Protein AF-A0A1G7NKC6-F1 (afdb_monomer_lite)

pLDDT: mean 86.49, std 14.42, range [39.19, 97.56]

Structure (mmCIF, N/CA/C/O backbone):
data_AF-A0A1G7NKC6-F1
#
_entry.id   AF-A0A1G7NKC6-F1
#
loop_
_atom_site.group_PDB
_atom_site.id
_atom_site.type_symbol
_atom_site.label_atom_id
_atom_site.label_alt_id
_atom_site.label_comp_id
_atom_site.label_asym_id
_atom_site.label_entity_id
_atom_site.label_seq_id
_atom_site.pdbx_PDB_ins_code
_atom_site.Cartn_x
_atom_site.Cartn_y
_atom_site.Cartn_z
_atom_site.occupancy
_atom_site.B_iso_or_equiv
_atom_site.auth_seq_id
_atom_site.auth_comp_id
_atom_site.auth_asym_id
_atom_site.auth_atom_id
_atom_site.pdbx_PDB_model_num
ATOM 1 N N . MET A 1 1 ? 8.112 15.325 -66.850 1.00 43.25 1 MET A N 1
ATOM 2 C CA . MET A 1 1 ? 7.806 13.925 -66.494 1.00 43.25 1 MET A CA 1
ATOM 3 C C . MET A 1 1 ? 8.083 13.771 -65.011 1.00 43.25 1 MET A C 1
ATOM 5 O O . MET A 1 1 ? 9.242 13.794 -64.625 1.00 43.25 1 MET A O 1
ATOM 9 N N . ALA A 1 2 ? 7.041 13.762 -64.179 1.00 40.28 2 ALA A N 1
ATOM 10 C CA . ALA A 1 2 ? 7.192 13.485 -62.754 1.00 40.28 2 ALA A CA 1
ATOM 11 C C . ALA A 1 2 ? 7.518 11.997 -62.601 1.00 40.28 2 ALA A C 1
ATOM 13 O O . ALA A 1 2 ? 6.819 11.160 -63.174 1.00 40.28 2 ALA A O 1
ATOM 14 N N . THR A 1 3 ? 8.596 11.671 -61.895 1.00 46.50 3 THR A N 1
ATOM 15 C CA . THR A 1 3 ? 8.885 10.290 -61.517 1.00 46.50 3 THR A CA 1
ATOM 16 C C . THR A 1 3 ? 7.699 9.765 -60.701 1.00 46.50 3 THR A C 1
ATOM 18 O O . THR A 1 3 ? 7.204 10.487 -59.830 1.00 46.50 3 THR A O 1
ATOM 21 N N . PRO A 1 4 ? 7.173 8.563 -60.996 1.00 53.50 4 PRO A N 1
ATOM 22 C CA . PRO A 1 4 ? 6.096 7.989 -60.206 1.00 53.50 4 PRO A CA 1
ATOM 23 C C . PRO A 1 4 ? 6.583 7.912 -58.761 1.00 53.50 4 PRO A C 1
ATOM 25 O O . PRO A 1 4 ? 7.623 7.317 -58.484 1.00 53.50 4 PRO A O 1
ATOM 28 N N . ASN A 1 5 ? 5.875 8.603 -57.866 1.00 57.09 5 ASN A N 1
ATOM 29 C CA . ASN A 1 5 ? 6.162 8.622 -56.438 1.00 57.09 5 ASN A CA 1
ATOM 30 C C . ASN A 1 5 ? 6.400 7.182 -55.971 1.00 57.09 5 ASN A C 1
ATOM 32 O O . ASN A 1 5 ? 5.496 6.355 -56.083 1.00 57.09 5 ASN A O 1
ATOM 36 N N . SER A 1 6 ? 7.604 6.877 -55.487 1.00 69.44 6 SER A N 1
ATOM 37 C CA . SER A 1 6 ? 7.956 5.561 -54.961 1.00 69.44 6 SER A CA 1
ATOM 38 C C . SER A 1 6 ? 7.117 5.290 -53.713 1.00 69.44 6 SER A C 1
ATOM 40 O O . SER A 1 6 ? 7.420 5.732 -52.604 1.00 69.44 6 SER A O 1
ATOM 42 N N . VAL A 1 7 ? 5.985 4.617 -53.903 1.00 81.75 7 VAL A N 1
ATOM 43 C CA . VAL A 1 7 ? 5.094 4.234 -52.812 1.00 81.75 7 VAL A CA 1
ATOM 44 C C . VAL A 1 7 ? 5.761 3.097 -52.047 1.00 81.75 7 VAL A C 1
ATOM 46 O O . VAL A 1 7 ? 5.660 1.938 -52.429 1.00 81.75 7 VAL A O 1
ATOM 49 N N . GLY A 1 8 ? 6.465 3.445 -50.972 1.00 87.38 8 GLY A N 1
ATOM 50 C CA . GLY A 1 8 ? 7.062 2.472 -50.064 1.00 87.38 8 GLY A CA 1
ATOM 51 C C . GLY A 1 8 ? 6.042 1.808 -49.126 1.00 87.38 8 GLY A C 1
ATOM 52 O O . GLY A 1 8 ? 4.932 2.332 -48.928 1.00 87.38 8 GLY A O 1
ATOM 53 N N . PRO A 1 9 ? 6.422 0.675 -48.511 1.00 91.69 9 PRO A N 1
ATOM 54 C CA . PRO A 1 9 ? 5.622 0.007 -47.492 1.00 91.69 9 PRO A CA 1
ATOM 55 C C . PRO A 1 9 ? 5.482 0.876 -46.227 1.00 91.69 9 PRO A C 1
ATOM 57 O O . PRO A 1 9 ? 6.251 1.821 -46.011 1.00 91.69 9 PRO A O 1
ATOM 60 N N . PRO A 1 10 ? 4.523 0.562 -45.340 1.00 91.50 10 PRO A N 1
ATOM 61 C CA . PRO A 1 10 ? 4.390 1.223 -44.045 1.00 91.50 10 PRO A CA 1
ATOM 62 C C . PRO A 1 10 ? 5.634 0.999 -43.160 1.00 91.50 10 PRO A C 1
ATOM 64 O O . PRO A 1 10 ? 5.770 -0.030 -42.499 1.00 91.50 10 PRO A O 1
ATOM 67 N N . GLY A 1 11 ? 6.533 1.988 -43.098 1.00 93.56 11 GLY A N 1
ATOM 68 C CA . GLY A 1 11 ? 7.825 1.860 -42.403 1.00 93.56 11 GLY A CA 1
ATOM 69 C C . GLY A 1 11 ? 7.734 1.490 -40.915 1.00 93.56 11 GLY A C 1
ATOM 70 O O . GLY A 1 11 ? 8.630 0.835 -40.391 1.00 93.56 11 GLY A O 1
ATOM 71 N N . ILE A 1 12 ? 6.635 1.841 -40.238 1.00 93.25 12 ILE A N 1
ATOM 72 C CA . ILE A 1 12 ? 6.399 1.482 -38.828 1.00 93.25 12 ILE A CA 1
ATOM 73 C C . ILE A 1 12 ? 6.249 -0.036 -38.657 1.00 93.25 12 ILE A C 1
ATOM 75 O O . ILE A 1 12 ? 6.822 -0.605 -37.732 1.00 93.25 12 ILE A O 1
ATOM 79 N N . PHE A 1 13 ? 5.513 -0.701 -39.549 1.00 93.75 13 PHE A N 1
ATOM 80 C CA . PHE A 1 13 ? 5.281 -2.146 -39.461 1.00 93.75 13 PHE A CA 1
ATOM 81 C C . PHE A 1 13 ? 6.517 -2.942 -39.867 1.00 93.75 13 PHE A C 1
ATOM 83 O O . PHE A 1 13 ? 6.808 -3.963 -39.255 1.00 93.75 13 PHE A O 1
ATOM 90 N N . LEU A 1 14 ? 7.304 -2.420 -40.809 1.00 94.69 14 LEU A N 1
ATOM 91 C CA . LEU A 1 14 ? 8.608 -2.986 -41.143 1.00 94.69 14 LEU A CA 1
ATOM 92 C C . LEU A 1 14 ? 9.593 -2.876 -39.963 1.00 94.69 14 LEU A C 1
ATOM 94 O O . LEU A 1 14 ? 10.302 -3.828 -39.641 1.00 94.69 14 LEU A O 1
ATOM 98 N N . ALA A 1 15 ? 9.603 -1.737 -39.261 1.00 92.25 15 ALA A N 1
ATOM 99 C CA . ALA A 1 15 ? 10.403 -1.562 -38.049 1.00 92.25 15 ALA A CA 1
ATOM 100 C C . ALA A 1 15 ? 9.940 -2.482 -36.905 1.00 92.25 15 ALA A C 1
ATOM 102 O O . ALA A 1 15 ? 10.778 -3.022 -36.183 1.00 92.25 15 ALA A O 1
ATOM 103 N N . LEU A 1 16 ? 8.626 -2.688 -36.757 1.00 91.75 16 LEU A N 1
ATOM 104 C CA . LEU A 1 16 ? 8.054 -3.631 -35.794 1.00 91.75 16 LEU A CA 1
ATOM 105 C C . LEU A 1 16 ? 8.454 -5.076 -36.121 1.00 91.75 16 LEU A C 1
ATOM 107 O O . LEU A 1 16 ? 8.907 -5.789 -35.229 1.00 91.75 16 LEU A O 1
ATOM 111 N N . PHE A 1 17 ? 8.352 -5.479 -37.390 1.00 94.69 17 PHE A N 1
ATOM 112 C CA . PHE A 1 17 ? 8.773 -6.792 -37.878 1.00 94.69 17 PHE A CA 1
ATOM 113 C C . PHE A 1 17 ? 10.245 -7.074 -37.554 1.00 94.69 17 PHE A C 1
ATOM 115 O O . PHE A 1 17 ? 10.557 -8.041 -36.859 1.00 94.69 17 PHE A O 1
ATOM 122 N N . ARG A 1 18 ? 11.144 -6.161 -37.942 1.00 93.00 18 ARG A N 1
ATOM 123 C CA . ARG A 1 18 ? 12.583 -6.249 -37.635 1.00 93.00 18 ARG A CA 1
ATOM 124 C C . ARG A 1 18 ? 12.887 -6.276 -36.139 1.00 93.00 18 ARG A C 1
ATOM 126 O O . ARG A 1 18 ? 13.935 -6.768 -35.732 1.00 93.00 18 ARG A O 1
ATOM 133 N N . TRP A 1 19 ? 12.009 -5.707 -35.315 1.00 87.62 19 TRP A N 1
ATOM 134 C CA . TRP A 1 19 ? 12.181 -5.704 -33.868 1.00 87.62 19 TRP A CA 1
ATOM 135 C C . TRP A 1 19 ? 11.880 -7.070 -33.238 1.00 87.62 19 TRP A C 1
ATOM 137 O O . TRP A 1 19 ? 12.627 -7.481 -32.347 1.00 87.62 19 TRP A O 1
ATOM 147 N N . PHE A 1 20 ? 10.829 -7.774 -33.681 1.00 89.62 20 PHE A N 1
ATOM 148 C CA . PHE A 1 20 ? 10.463 -9.074 -33.101 1.00 89.62 20 PHE A CA 1
ATOM 149 C C . PHE A 1 20 ? 11.069 -10.282 -33.825 1.00 89.62 20 PHE A C 1
ATOM 151 O O . PHE A 1 20 ? 11.191 -11.333 -33.199 1.00 89.62 20 PHE A O 1
ATOM 158 N N . CYS A 1 21 ? 11.436 -10.175 -35.103 1.00 91.69 21 CYS A N 1
ATOM 159 C CA . CYS A 1 21 ? 11.980 -11.292 -35.877 1.00 91.69 21 CYS A CA 1
ATOM 160 C C . CYS A 1 21 ? 13.437 -11.605 -35.485 1.00 91.69 21 CYS A C 1
ATOM 162 O O . CYS A 1 21 ? 14.211 -10.714 -35.121 1.00 91.69 21 CYS A O 1
ATOM 164 N N . ASP A 1 22 ? 13.825 -12.881 -35.539 1.00 86.94 22 ASP A N 1
ATOM 165 C CA . ASP A 1 22 ? 15.218 -13.287 -35.330 1.00 86.94 22 ASP A CA 1
ATOM 166 C C . ASP A 1 22 ? 16.106 -12.730 -36.467 1.00 86.94 22 ASP A C 1
ATOM 168 O O . ASP A 1 22 ? 15.768 -12.911 -37.640 1.00 86.94 22 ASP A O 1
ATOM 172 N N . PRO A 1 23 ? 17.230 -12.044 -36.159 1.00 87.06 23 PRO A N 1
ATOM 173 C CA . PRO A 1 23 ? 18.117 -11.481 -37.176 1.00 87.06 23 PRO A CA 1
ATOM 174 C C . PRO A 1 23 ? 18.699 -12.516 -38.146 1.00 87.06 23 PRO A C 1
ATOM 176 O O . PRO A 1 23 ? 19.134 -12.123 -39.221 1.00 87.06 23 PRO A O 1
ATOM 179 N N . ALA A 1 24 ? 18.716 -13.808 -37.801 1.00 90.19 24 ALA A N 1
ATOM 180 C CA . ALA A 1 24 ? 19.202 -14.858 -38.695 1.00 90.19 24 ALA A CA 1
ATOM 181 C C . ALA A 1 24 ? 18.255 -15.167 -39.871 1.00 90.19 24 ALA A C 1
ATOM 183 O O . ALA A 1 24 ? 18.702 -15.752 -40.847 1.00 90.19 24 ALA A O 1
ATOM 184 N N . ILE A 1 25 ? 16.972 -14.802 -39.768 1.00 93.75 25 ILE A N 1
ATOM 185 C CA . ILE A 1 25 ? 15.928 -15.083 -40.780 1.00 93.75 25 ILE A CA 1
ATOM 186 C C . ILE A 1 25 ? 15.185 -13.817 -41.231 1.00 93.75 25 ILE A C 1
ATOM 188 O O . ILE A 1 25 ? 14.270 -13.884 -42.047 1.00 93.75 25 ILE A O 1
ATOM 192 N N . VAL A 1 26 ? 15.533 -12.657 -40.659 1.00 95.38 26 VAL A N 1
ATOM 193 C CA . VAL A 1 26 ? 14.845 -11.390 -40.936 1.00 95.38 26 VAL A CA 1
ATOM 194 C C . VAL A 1 26 ? 15.017 -10.960 -42.388 1.00 95.38 26 VAL A C 1
ATOM 196 O O . VAL A 1 26 ? 14.079 -10.413 -42.949 1.00 95.38 26 VAL A O 1
ATOM 199 N N . GLU A 1 27 ? 16.187 -11.212 -42.981 1.00 96.44 27 GLU A N 1
ATOM 200 C CA . GLU A 1 27 ? 16.506 -10.816 -44.355 1.00 96.44 27 GLU A CA 1
ATOM 201 C C . GLU A 1 27 ? 15.636 -11.573 -45.363 1.00 96.44 27 GLU A C 1
ATOM 203 O O . GLU A 1 27 ? 15.006 -10.939 -46.206 1.00 96.44 27 GLU A O 1
ATOM 208 N N . ASP A 1 28 ? 15.512 -12.893 -45.197 1.00 96.75 28 ASP A N 1
ATOM 209 C CA . ASP A 1 28 ? 14.711 -13.747 -46.078 1.00 96.75 28 ASP A CA 1
ATOM 210 C C . ASP A 1 28 ? 13.221 -13.367 -46.024 1.00 96.75 28 ASP A C 1
ATOM 212 O O . ASP A 1 28 ? 12.595 -13.096 -47.045 1.00 96.75 28 ASP A O 1
ATOM 216 N N . ILE A 1 29 ? 12.657 -13.259 -44.815 1.00 96.44 29 ILE A N 1
ATOM 217 C CA . ILE A 1 29 ? 11.227 -12.957 -44.633 1.00 96.44 29 ILE A CA 1
ATOM 218 C C . ILE A 1 29 ? 10.908 -11.506 -45.019 1.00 96.44 29 ILE A C 1
ATOM 220 O O . ILE A 1 29 ? 9.822 -11.218 -45.524 1.00 96.44 29 ILE A O 1
ATOM 224 N N . GLU A 1 30 ? 11.825 -10.566 -44.769 1.00 96.94 30 GLU A N 1
ATOM 225 C CA . GLU A 1 30 ? 11.661 -9.189 -45.234 1.00 96.94 30 GLU A CA 1
ATOM 226 C C . GLU A 1 30 ? 11.656 -9.121 -46.764 1.00 96.94 30 GLU A C 1
ATOM 228 O O . GLU A 1 30 ? 10.840 -8.386 -47.320 1.00 96.94 30 GLU A O 1
ATOM 233 N N . GLY A 1 31 ? 12.515 -9.895 -47.435 1.00 97.19 31 GLY A N 1
ATOM 234 C CA . GLY A 1 31 ? 12.509 -10.040 -48.890 1.00 97.19 31 GLY A CA 1
ATOM 235 C C . GLY A 1 31 ? 11.137 -10.467 -49.409 1.00 97.19 31 GLY A C 1
ATOM 236 O O . GLY A 1 31 ? 10.533 -9.739 -50.201 1.00 97.19 31 GLY A O 1
ATOM 237 N N . ASP A 1 32 ? 10.600 -11.565 -48.873 1.00 97.50 32 ASP A N 1
ATOM 238 C CA . ASP A 1 32 ? 9.286 -12.100 -49.255 1.00 97.50 32 ASP A CA 1
ATOM 239 C C . ASP A 1 32 ? 8.158 -11.072 -49.045 1.00 97.50 32 ASP A C 1
ATOM 241 O O . ASP A 1 32 ? 7.346 -10.822 -49.939 1.00 97.50 32 ASP A O 1
ATOM 245 N N . LEU A 1 33 ? 8.137 -10.399 -47.888 1.00 97.00 33 LEU A N 1
ATOM 246 C CA . LEU A 1 33 ? 7.155 -9.351 -47.582 1.00 97.00 33 LEU A CA 1
ATOM 247 C C . LEU A 1 33 ? 7.218 -8.176 -48.573 1.00 97.00 33 LEU A C 1
ATOM 249 O O . LEU A 1 33 ? 6.193 -7.569 -48.899 1.00 97.00 33 LEU A O 1
ATOM 253 N N . MET A 1 34 ? 8.417 -7.821 -49.039 1.00 97.06 34 MET A N 1
ATOM 254 C CA . MET A 1 34 ? 8.617 -6.728 -49.991 1.00 97.06 34 MET A CA 1
ATOM 255 C C . MET A 1 34 ? 8.203 -7.116 -51.410 1.00 97.06 34 MET A C 1
ATOM 257 O O . MET A 1 34 ? 7.624 -6.288 -52.121 1.00 97.06 34 MET A O 1
ATOM 261 N N . GLU A 1 35 ? 8.469 -8.349 -51.833 1.00 97.12 35 GLU A N 1
ATOM 262 C CA . GLU A 1 35 ? 8.003 -8.873 -53.122 1.00 97.12 35 GLU A CA 1
ATOM 263 C C . GLU A 1 35 ? 6.473 -8.949 -53.169 1.00 97.12 35 GLU A C 1
ATOM 265 O O . GLU A 1 35 ? 5.844 -8.470 -54.123 1.00 97.12 35 GLU A O 1
ATOM 270 N N . ASP A 1 36 ? 5.860 -9.460 -52.103 1.00 97.19 36 ASP A N 1
ATOM 271 C CA . ASP A 1 36 ? 4.409 -9.574 -51.968 1.00 97.19 36 ASP A CA 1
ATOM 272 C C . ASP A 1 36 ? 3.734 -8.199 -51.948 1.00 97.19 36 ASP A C 1
ATOM 274 O O . ASP A 1 36 ? 2.725 -7.985 -52.631 1.00 97.19 36 ASP A O 1
ATOM 278 N N . PHE A 1 37 ? 4.331 -7.225 -51.256 1.00 96.94 37 PHE A N 1
ATOM 279 C CA . PHE A 1 37 ? 3.853 -5.846 -51.260 1.00 96.94 37 PHE A CA 1
ATOM 280 C C . PHE A 1 37 ? 3.853 -5.229 -52.663 1.00 96.94 37 PHE A C 1
ATOM 282 O O . PHE A 1 37 ? 2.832 -4.668 -53.068 1.00 96.94 37 PHE A O 1
ATOM 289 N N . HIS A 1 38 ? 4.953 -5.331 -53.419 1.00 96.31 38 HIS A N 1
ATOM 290 C CA . HIS A 1 38 ? 5.023 -4.773 -54.776 1.00 96.31 38 HIS A CA 1
ATOM 291 C C . HIS A 1 38 ? 4.034 -5.458 -55.721 1.00 96.31 38 HIS A C 1
ATOM 293 O O . HIS A 1 38 ? 3.333 -4.787 -56.479 1.00 96.31 38 HIS A O 1
ATOM 299 N N . ARG A 1 39 ? 3.888 -6.781 -55.613 1.00 96.81 39 ARG A N 1
ATOM 300 C CA . ARG A 1 39 ? 2.902 -7.536 -56.391 1.00 96.81 39 ARG A CA 1
ATOM 301 C C . ARG A 1 39 ? 1.470 -7.097 -56.080 1.00 96.81 39 ARG A C 1
ATOM 303 O O . ARG A 1 39 ? 0.653 -6.956 -56.990 1.00 96.81 39 ARG A O 1
ATOM 310 N N . ASN A 1 40 ? 1.152 -6.867 -54.809 1.00 96.62 40 ASN A N 1
ATOM 311 C CA . ASN A 1 40 ? -0.161 -6.371 -54.391 1.00 96.62 40 ASN A CA 1
ATOM 312 C C . ASN A 1 40 ? -0.373 -4.905 -54.799 1.00 96.62 40 ASN A C 1
ATOM 314 O O . ASN A 1 40 ? -1.497 -4.511 -55.113 1.00 96.62 40 ASN A O 1
ATOM 318 N N . LEU A 1 41 ? 0.696 -4.107 -54.847 1.00 96.12 41 LEU A N 1
ATOM 319 C CA . LEU A 1 41 ? 0.663 -2.720 -55.305 1.00 96.12 41 LEU A CA 1
ATOM 320 C C . LEU A 1 41 ? 0.296 -2.628 -56.790 1.00 96.12 41 LEU A C 1
ATOM 322 O O . LEU A 1 41 ? -0.537 -1.797 -57.151 1.00 96.12 41 LEU A O 1
ATOM 326 N N . GLU A 1 42 ? 0.870 -3.496 -57.625 1.00 95.56 42 GLU A N 1
ATOM 327 C CA . GLU A 1 42 ? 0.555 -3.582 -59.057 1.00 95.56 42 GLU A CA 1
ATOM 328 C C . GLU A 1 42 ? -0.874 -4.074 -59.315 1.00 95.56 42 GLU A C 1
ATOM 330 O O . GLU A 1 42 ? -1.545 -3.576 -60.217 1.00 95.56 42 GLU A O 1
ATOM 335 N N . LYS A 1 43 ? -1.356 -5.036 -58.517 1.00 97.25 43 LYS A N 1
ATOM 336 C CA . LYS A 1 43 ? -2.669 -5.670 -58.718 1.00 97.25 43 LYS A CA 1
ATOM 337 C C . LYS A 1 43 ? -3.840 -4.855 -58.180 1.00 97.25 43 LYS A C 1
ATOM 339 O O . LYS A 1 43 ? -4.834 -4.679 -58.878 1.00 97.25 43 LYS A O 1
ATOM 344 N N . SER A 1 44 ? -3.736 -4.401 -56.935 1.00 94.56 44 SER A N 1
ATOM 345 C CA . SER A 1 44 ? -4.867 -3.876 -56.157 1.00 94.56 44 SER A CA 1
ATOM 346 C C . SER A 1 44 ? -4.706 -2.400 -55.778 1.00 94.56 44 SER A C 1
ATOM 348 O O . SER A 1 44 ? -5.589 -1.787 -55.176 1.00 94.56 44 SER A O 1
ATOM 350 N N . GLY A 1 45 ? -3.573 -1.795 -56.134 1.00 94.62 45 GLY A N 1
ATOM 351 C CA . GLY A 1 45 ? -3.262 -0.414 -55.805 1.00 94.62 45 GLY A CA 1
ATOM 352 C C . GLY A 1 45 ? -2.811 -0.211 -54.356 1.00 94.62 45 GLY A C 1
ATOM 353 O O . GLY A 1 45 ? -2.765 -1.112 -53.518 1.00 94.62 45 GLY A O 1
ATOM 354 N N . ARG A 1 46 ? -2.442 1.038 -54.055 1.00 94.50 46 ARG A N 1
ATOM 355 C CA . ARG A 1 46 ? -1.710 1.415 -52.834 1.00 94.50 46 ARG A CA 1
ATOM 356 C C . ARG A 1 46 ? -2.400 1.022 -51.534 1.00 94.50 46 ARG A C 1
ATOM 358 O O . ARG A 1 46 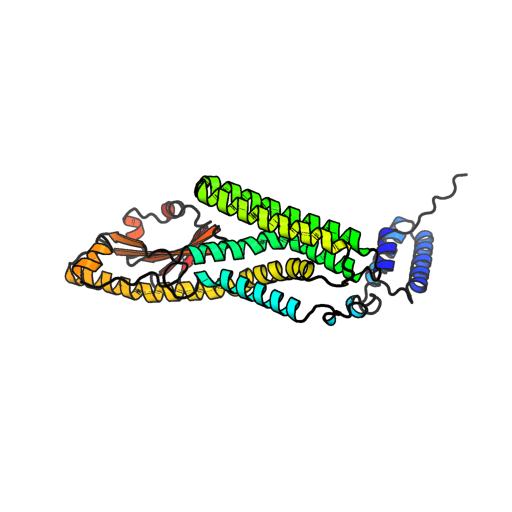? -1.743 0.539 -50.617 1.00 94.50 46 ARG A O 1
ATOM 365 N N . TRP A 1 47 ? -3.688 1.318 -51.414 1.00 95.50 47 TRP A N 1
ATOM 366 C CA . TRP A 1 47 ? -4.375 1.191 -50.131 1.00 95.50 47 TRP A CA 1
ATOM 367 C C . TRP A 1 47 ? -4.563 -0.273 -49.728 1.00 95.50 47 TRP A C 1
ATOM 369 O O . TRP A 1 47 ? -4.349 -0.633 -48.571 1.00 95.50 47 TRP A O 1
ATOM 379 N N . GLU A 1 48 ? -4.899 -1.124 -50.694 1.00 96.56 48 GLU A N 1
ATOM 380 C CA . GLU A 1 48 ? -5.080 -2.552 -50.461 1.00 96.56 48 GLU A CA 1
ATOM 381 C C . GLU A 1 48 ? -3.742 -3.242 -50.176 1.00 96.56 48 GLU A C 1
ATOM 383 O O . GLU A 1 48 ? -3.634 -3.967 -49.188 1.00 96.56 48 GLU A O 1
ATOM 388 N N . ALA A 1 49 ? -2.689 -2.901 -50.928 1.00 96.56 49 ALA A N 1
ATOM 389 C CA . ALA A 1 49 ? -1.337 -3.401 -50.677 1.00 96.56 49 ALA A CA 1
ATOM 390 C C . ALA A 1 49 ? -0.831 -3.058 -49.264 1.00 96.56 49 ALA A C 1
ATOM 392 O O . ALA A 1 49 ? -0.264 -3.908 -48.580 1.00 96.56 49 ALA A O 1
ATOM 393 N N . GLN A 1 50 ? -1.082 -1.835 -48.778 1.00 96.81 50 GLN A N 1
ATOM 394 C CA . GLN A 1 50 ? -0.693 -1.434 -47.421 1.00 96.81 50 GLN A CA 1
ATOM 395 C C . GLN A 1 50 ? -1.443 -2.214 -46.336 1.00 96.81 50 GLN A C 1
ATOM 397 O O . GLN A 1 50 ? -0.841 -2.583 -45.329 1.00 96.81 50 GLN A O 1
ATOM 402 N N . ARG A 1 51 ? -2.742 -2.478 -46.521 1.00 97.50 51 ARG A N 1
ATOM 403 C CA . ARG A 1 51 ? -3.530 -3.261 -45.557 1.00 97.50 51 ARG A CA 1
ATOM 404 C C . ARG A 1 51 ? -3.102 -4.724 -45.520 1.00 97.50 51 ARG A C 1
ATOM 406 O O . ARG A 1 51 ? -2.995 -5.274 -44.426 1.00 97.50 51 ARG A O 1
ATOM 413 N N . LEU A 1 52 ? -2.853 -5.325 -46.682 1.00 97.50 52 LEU A N 1
ATOM 414 C CA . LEU A 1 52 ? -2.383 -6.707 -46.787 1.00 97.50 52 LEU A CA 1
ATOM 415 C C . LEU A 1 52 ? -1.014 -6.876 -46.127 1.00 97.50 52 LEU A C 1
ATOM 417 O O . LEU A 1 52 ? -0.862 -7.749 -45.281 1.00 97.50 52 LEU A O 1
ATOM 421 N N . PHE A 1 53 ? -0.080 -5.960 -46.383 1.00 97.38 53 PHE A N 1
ATOM 422 C CA . PHE A 1 53 ? 1.233 -5.974 -45.738 1.00 97.38 53 PHE A CA 1
ATOM 423 C C . PHE A 1 53 ? 1.146 -5.895 -44.207 1.00 97.38 53 PHE A C 1
ATOM 425 O O . PHE A 1 53 ? 1.802 -6.651 -43.495 1.00 97.38 53 PHE A O 1
ATOM 432 N N . ILE A 1 54 ? 0.304 -5.000 -43.672 1.00 97.12 54 ILE A N 1
ATOM 433 C CA . ILE A 1 54 ? 0.075 -4.902 -42.220 1.00 97.12 54 ILE A CA 1
ATOM 434 C C . ILE A 1 54 ? -0.458 -6.229 -41.671 1.00 97.12 54 ILE A C 1
ATOM 436 O O . ILE A 1 54 ? -0.028 -6.680 -40.611 1.00 97.12 54 ILE A O 1
ATOM 440 N N . TRP A 1 55 ? -1.389 -6.853 -42.388 1.00 97.31 55 TRP A N 1
ATOM 441 C CA . TRP A 1 55 ? -1.984 -8.121 -41.991 1.00 97.31 55 TRP A CA 1
ATOM 442 C C . TRP A 1 55 ? -0.967 -9.270 -41.996 1.00 97.31 55 TRP A C 1
ATOM 444 O O . TRP A 1 55 ? -0.905 -10.023 -41.025 1.00 97.31 55 TRP A O 1
ATOM 454 N N . GLU A 1 56 ? -0.125 -9.362 -43.023 1.00 96.94 56 GLU A N 1
ATOM 455 C CA . GLU A 1 56 ? 0.947 -10.360 -43.129 1.00 96.94 56 GLU A CA 1
ATOM 456 C C . GLU A 1 56 ? 1.977 -10.205 -42.003 1.00 96.94 56 GLU A C 1
ATOM 458 O O . GLU A 1 56 ? 2.277 -11.176 -41.306 1.00 96.94 56 GLU A O 1
ATOM 463 N N . VAL A 1 57 ? 2.427 -8.977 -41.720 1.00 96.25 57 VAL A N 1
ATOM 464 C CA . VAL A 1 57 ? 3.327 -8.691 -40.586 1.00 96.25 57 VAL A CA 1
ATOM 465 C C . VAL A 1 57 ? 2.709 -9.127 -39.253 1.00 96.25 57 VAL A C 1
ATOM 467 O O . VAL A 1 57 ? 3.394 -9.718 -38.416 1.00 96.25 57 VAL A O 1
ATOM 470 N N . MET A 1 58 ? 1.412 -8.885 -39.045 1.00 95.00 58 MET A N 1
ATOM 471 C CA . MET A 1 58 ? 0.717 -9.308 -37.823 1.00 95.00 58 MET A CA 1
ATOM 472 C C . MET A 1 58 ? 0.562 -10.834 -37.736 1.00 95.00 58 MET A C 1
ATOM 474 O O . MET A 1 58 ? 0.666 -11.394 -36.645 1.00 95.00 58 MET A O 1
ATOM 478 N N . GLN A 1 59 ? 0.363 -11.531 -38.859 1.00 94.69 59 GLN A N 1
ATOM 479 C CA . GLN A 1 59 ? 0.308 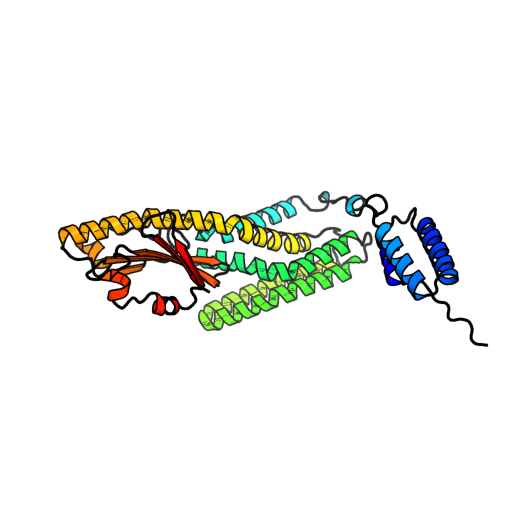-12.999 -38.897 1.00 94.69 59 GLN A CA 1
ATOM 480 C C . GLN A 1 59 ? 1.671 -13.672 -38.693 1.00 94.69 59 GLN A C 1
ATOM 482 O O . GLN A 1 59 ? 1.712 -14.834 -38.271 1.00 94.69 59 GLN A O 1
ATOM 487 N N . LEU A 1 60 ? 2.766 -12.964 -38.983 1.00 94.31 60 LEU A N 1
ATOM 488 C CA . LEU A 1 60 ? 4.140 -13.414 -38.750 1.00 94.31 60 LEU A CA 1
ATOM 489 C C . LEU A 1 60 ? 4.566 -13.319 -37.279 1.00 94.31 60 LEU A C 1
ATOM 491 O O . LEU A 1 60 ? 5.565 -13.932 -36.902 1.00 94.31 60 LEU A O 1
ATOM 495 N N . ALA A 1 61 ? 3.789 -12.652 -36.419 1.00 87.44 61 ALA A N 1
ATOM 496 C CA . ALA A 1 61 ? 3.998 -12.610 -34.969 1.00 87.44 61 ALA A CA 1
ATOM 497 C C . ALA A 1 61 ? 3.646 -13.951 -34.276 1.00 87.44 61 ALA A C 1
ATOM 499 O O . ALA A 1 61 ? 2.937 -13.995 -33.269 1.00 87.44 61 ALA A O 1
ATOM 500 N N . ARG A 1 62 ? 4.127 -15.077 -34.820 1.00 88.12 62 ARG A N 1
ATOM 501 C CA . ARG A 1 62 ? 3.969 -16.424 -34.251 1.00 88.12 62 ARG A CA 1
ATOM 502 C C . ARG A 1 62 ? 5.091 -16.692 -33.244 1.00 88.12 62 ARG A C 1
ATOM 504 O O . ARG A 1 62 ? 6.237 -16.346 -33.533 1.00 88.12 62 ARG A O 1
ATOM 511 N N . PRO A 1 63 ? 4.830 -17.383 -32.117 1.00 79.94 63 PRO A N 1
ATOM 512 C CA . PRO A 1 63 ? 5.840 -17.650 -31.085 1.00 79.94 63 PRO A CA 1
ATOM 513 C C . PRO A 1 63 ? 7.133 -18.322 -31.578 1.00 79.94 63 PRO A C 1
ATOM 515 O O . PRO A 1 63 ? 8.160 -18.202 -30.922 1.00 79.94 63 PRO A O 1
ATOM 518 N N . SER A 1 64 ? 7.094 -19.024 -32.716 1.00 80.25 64 SER A N 1
ATOM 519 C CA . SER A 1 64 ? 8.259 -19.671 -33.332 1.00 80.25 64 SER A CA 1
ATOM 520 C C . SER A 1 64 ? 9.195 -18.712 -34.077 1.00 80.25 64 SER A C 1
ATOM 522 O O . SER A 1 64 ? 10.372 -19.019 -34.222 1.00 80.25 64 SER A O 1
ATOM 524 N N . LEU A 1 65 ? 8.667 -17.589 -34.576 1.00 83.75 65 LEU A N 1
ATOM 525 C CA . LEU A 1 65 ? 9.388 -16.570 -35.354 1.00 83.75 65 LEU A CA 1
ATOM 526 C C . LEU A 1 65 ? 9.784 -15.371 -34.494 1.00 83.75 65 LEU A C 1
ATOM 528 O O . LEU A 1 65 ? 10.769 -14.691 -34.777 1.00 83.75 65 LEU A O 1
ATOM 532 N N . VAL A 1 66 ? 9.014 -15.125 -33.431 1.00 80.12 66 VAL A N 1
ATOM 533 C CA . VAL A 1 66 ? 9.365 -14.144 -32.413 1.00 80.12 66 VAL A CA 1
ATOM 534 C C . VAL A 1 66 ? 10.673 -14.599 -31.784 1.00 80.12 66 VAL A C 1
ATOM 536 O O . VAL A 1 66 ? 10.720 -15.619 -31.092 1.00 80.12 66 VAL A O 1
ATOM 539 N N . ARG A 1 67 ? 11.736 -13.823 -32.024 1.00 74.31 67 ARG A N 1
ATOM 540 C CA . ARG A 1 67 ? 13.013 -13.907 -31.321 1.00 74.31 67 ARG A CA 1
ATOM 541 C C . ARG A 1 67 ? 12.681 -14.099 -29.859 1.00 74.31 67 ARG A C 1
ATOM 543 O O . ARG A 1 67 ? 12.166 -13.165 -29.256 1.00 74.31 67 ARG A O 1
ATOM 550 N N . ASN A 1 68 ? 12.923 -15.294 -29.317 1.00 66.88 68 ASN A N 1
ATOM 551 C CA . ASN A 1 68 ? 12.513 -15.607 -27.956 1.00 66.88 68 ASN A CA 1
ATOM 552 C C . ASN A 1 68 ? 13.150 -14.551 -27.041 1.00 66.88 68 ASN A C 1
ATOM 554 O O . ASN A 1 68 ? 14.370 -14.602 -26.831 1.00 66.88 68 ASN A O 1
ATOM 558 N N . PRO A 1 69 ? 12.373 -13.570 -26.534 1.00 59.53 69 PRO A N 1
ATOM 559 C CA . PRO A 1 69 ? 12.958 -12.456 -25.809 1.00 59.53 69 PRO A CA 1
ATOM 560 C C . PRO A 1 69 ? 13.634 -13.001 -24.552 1.00 59.53 69 PRO A C 1
ATOM 562 O O . PRO A 1 69 ? 14.650 -12.474 -24.119 1.00 59.53 69 PRO A O 1
ATOM 565 N N . PHE A 1 70 ? 13.164 -14.148 -24.056 1.00 56.59 70 PHE A N 1
ATOM 566 C CA . PHE A 1 70 ? 13.700 -14.853 -22.906 1.00 56.59 70 PHE A CA 1
ATOM 567 C C . PHE A 1 70 ? 14.953 -15.690 -23.187 1.00 56.59 70 PHE A C 1
ATOM 569 O O . PHE A 1 70 ? 15.644 -16.048 -22.241 1.00 56.59 70 PHE A O 1
ATOM 576 N N . ARG A 1 71 ? 15.321 -15.963 -24.450 1.00 59.97 71 ARG A N 1
ATOM 577 C CA . ARG A 1 71 ? 16.552 -16.718 -24.769 1.00 59.97 71 ARG A CA 1
ATOM 578 C C . ARG A 1 71 ? 17.818 -15.883 -24.563 1.00 59.97 71 ARG A C 1
ATOM 580 O O . ARG A 1 71 ? 18.848 -16.442 -24.205 1.00 59.97 71 ARG A O 1
ATOM 587 N N . SER A 1 72 ? 17.748 -14.556 -24.740 1.00 53.94 72 SER A N 1
ATOM 588 C CA . SER A 1 72 ? 18.824 -13.643 -24.315 1.00 53.94 72 SER A CA 1
ATOM 589 C C . SER A 1 72 ? 18.625 -13.094 -22.905 1.00 53.94 72 SER A C 1
ATOM 591 O O . SER A 1 72 ? 19.582 -12.599 -22.315 1.00 53.94 72 SER A O 1
ATOM 593 N N . ILE A 1 73 ? 17.421 -13.212 -22.332 1.00 53.25 73 ILE A N 1
ATOM 594 C CA . ILE A 1 73 ? 17.215 -13.055 -20.889 1.00 53.25 73 ILE A CA 1
ATOM 595 C C . ILE A 1 73 ? 17.624 -14.371 -20.217 1.00 53.25 73 ILE A C 1
ATOM 597 O O . ILE A 1 73 ? 16.847 -15.023 -19.522 1.00 53.25 73 ILE A O 1
ATOM 601 N N . HIS A 1 74 ? 18.899 -14.746 -20.349 1.00 54.34 74 HIS A N 1
ATOM 602 C CA . HIS A 1 74 ? 19.518 -15.369 -19.193 1.00 54.34 74 HIS A CA 1
ATOM 603 C C . HIS A 1 74 ? 19.429 -14.300 -18.113 1.00 54.34 74 HIS A C 1
ATOM 605 O O . HIS A 1 74 ? 20.219 -13.353 -18.116 1.00 54.34 74 HIS A O 1
ATOM 611 N N . PHE A 1 75 ? 18.411 -14.399 -17.248 1.00 57.81 75 PHE A N 1
ATOM 612 C CA . PHE A 1 75 ? 18.385 -13.690 -15.982 1.00 57.81 75 PHE A CA 1
ATOM 613 C C . PHE A 1 75 ? 19.681 -14.080 -15.315 1.00 57.81 75 PHE A C 1
ATOM 615 O O . PHE A 1 75 ? 19.796 -15.124 -14.673 1.00 57.81 75 PHE A O 1
ATOM 622 N N . ASN A 1 76 ? 20.698 -13.257 -15.506 1.00 56.28 76 ASN A N 1
ATOM 623 C CA . ASN A 1 76 ? 21.967 -13.444 -14.862 1.00 56.28 76 ASN A CA 1
ATOM 624 C C . ASN A 1 76 ? 21.787 -12.851 -13.460 1.00 56.28 76 ASN A C 1
ATOM 626 O O . ASN A 1 76 ? 22.426 -11.891 -13.042 1.00 56.28 76 ASN A O 1
ATOM 630 N N . MET A 1 77 ? 20.805 -13.432 -12.760 1.00 60.00 77 MET A N 1
ATOM 631 C CA . MET A 1 77 ? 20.408 -13.212 -11.379 1.00 60.00 77 MET A CA 1
ATOM 632 C C . MET A 1 77 ? 21.617 -13.441 -10.465 1.00 60.00 77 MET A C 1
ATOM 634 O O . MET A 1 77 ? 21.702 -12.857 -9.387 1.00 60.00 77 MET A O 1
ATOM 638 N N . HIS A 1 78 ? 22.595 -14.211 -10.962 1.00 64.69 78 HIS A N 1
ATOM 639 C CA . HIS A 1 78 ? 23.929 -14.387 -10.408 1.00 64.69 78 HIS A CA 1
ATOM 640 C C . HIS A 1 78 ? 24.777 -13.107 -10.316 1.00 64.69 78 HIS A C 1
ATOM 642 O O . HIS A 1 78 ? 25.709 -13.089 -9.515 1.00 64.69 78 HIS A O 1
ATOM 648 N N . TYR A 1 79 ? 24.488 -12.030 -11.058 1.00 76.75 79 TYR A N 1
ATOM 649 C CA . TYR A 1 79 ? 25.246 -10.775 -10.922 1.00 76.75 79 TYR A CA 1
ATOM 650 C C . TYR A 1 79 ? 24.893 -9.973 -9.669 1.00 76.75 79 TYR A C 1
ATOM 652 O O . TYR A 1 79 ? 25.685 -9.126 -9.245 1.00 76.75 79 TYR A O 1
ATOM 660 N N . MET A 1 80 ? 23.729 -10.217 -9.065 1.00 84.25 80 MET A N 1
ATOM 661 C CA . MET A 1 80 ? 23.392 -9.603 -7.787 1.00 84.25 80 MET A CA 1
ATOM 662 C C . MET A 1 80 ? 24.081 -10.354 -6.656 1.00 84.25 80 MET A C 1
ATOM 664 O O . MET A 1 80 ? 24.050 -11.584 -6.583 1.00 84.25 80 MET A O 1
ATOM 668 N N . LYS A 1 81 ? 24.689 -9.606 -5.733 1.00 89.06 81 LYS A N 1
ATOM 669 C CA . LYS A 1 81 ? 25.274 -10.221 -4.544 1.00 89.06 81 LYS A CA 1
ATOM 670 C C . LYS A 1 81 ? 24.151 -10.843 -3.716 1.00 89.06 81 LYS A C 1
ATOM 672 O O . LYS A 1 81 ? 23.061 -10.285 -3.625 1.00 89.06 81 LYS A O 1
ATOM 677 N N . LYS A 1 82 ? 24.437 -11.949 -3.027 1.00 91.12 82 LYS A N 1
ATOM 678 C CA . LYS A 1 82 ? 23.497 -12.571 -2.073 1.00 91.12 82 LYS A CA 1
ATOM 679 C C . LYS A 1 82 ? 22.955 -11.563 -1.045 1.00 91.12 82 LYS A C 1
ATOM 681 O O . LYS A 1 82 ? 21.796 -11.648 -0.656 1.00 91.12 82 LYS A O 1
ATOM 686 N N . SER A 1 83 ? 23.781 -10.591 -0.646 1.00 91.56 83 SER A N 1
ATOM 687 C CA . SER A 1 83 ? 23.382 -9.488 0.234 1.00 91.56 83 SER A CA 1
ATOM 688 C C . SER A 1 83 ? 22.251 -8.643 -0.346 1.00 91.56 83 SER A C 1
ATOM 690 O O . SER A 1 83 ? 21.357 -8.250 0.390 1.00 91.56 83 SER A O 1
ATOM 692 N N . ASP A 1 84 ? 22.270 -8.375 -1.651 1.00 90.25 84 ASP A N 1
ATOM 693 C CA . ASP A 1 84 ? 21.305 -7.482 -2.291 1.00 90.25 84 ASP A CA 1
ATOM 694 C C . ASP A 1 84 ? 19.917 -8.140 -2.299 1.00 90.25 84 ASP A C 1
ATOM 696 O O . ASP A 1 84 ? 18.935 -7.511 -1.923 1.00 90.25 84 ASP A O 1
ATOM 700 N N . TRP A 1 85 ? 19.846 -9.439 -2.612 1.00 91.69 85 TRP A N 1
ATOM 701 C CA . TRP A 1 85 ? 18.613 -10.229 -2.519 1.00 91.69 85 TRP A CA 1
ATOM 702 C C . TRP A 1 85 ? 18.063 -10.325 -1.099 1.00 91.69 85 TRP A C 1
ATOM 704 O O . TRP A 1 85 ? 16.858 -10.202 -0.894 1.00 91.69 85 TRP A O 1
ATOM 714 N N . MET A 1 86 ? 18.944 -10.516 -0.115 1.00 94.81 86 MET A N 1
ATOM 715 C CA . MET A 1 86 ? 18.551 -10.522 1.292 1.00 94.81 86 MET A CA 1
ATOM 716 C C . MET A 1 86 ? 17.930 -9.180 1.689 1.00 94.81 86 MET A C 1
ATOM 718 O O . MET A 1 86 ? 16.862 -9.166 2.292 1.00 94.81 86 MET A O 1
ATOM 722 N N . TRP A 1 87 ? 18.546 -8.060 1.299 1.00 94.38 87 TRP A N 1
ATOM 723 C CA . TRP A 1 87 ? 18.005 -6.728 1.569 1.00 94.38 87 TRP A CA 1
ATOM 724 C C . TRP A 1 87 ? 16.665 -6.482 0.887 1.00 94.38 87 TRP A C 1
ATOM 726 O O . TRP A 1 87 ? 15.764 -5.944 1.525 1.00 94.38 87 TRP A O 1
ATOM 736 N N . ILE A 1 88 ? 16.502 -6.911 -0.368 1.00 93.62 88 ILE A N 1
ATOM 737 C CA . ILE A 1 88 ? 15.202 -6.875 -1.049 1.00 93.62 88 ILE A CA 1
ATOM 738 C C . ILE A 1 88 ? 14.177 -7.648 -0.215 1.00 93.62 88 ILE A C 1
ATOM 740 O O . ILE A 1 88 ? 13.155 -7.078 0.152 1.00 93.62 88 ILE A O 1
ATOM 744 N N . GLY A 1 89 ? 14.469 -8.894 0.162 1.00 95.88 89 GLY A N 1
ATOM 745 C CA . GLY A 1 89 ? 13.571 -9.712 0.983 1.00 95.88 89 GLY A CA 1
ATOM 746 C C . GLY A 1 89 ? 13.199 -9.055 2.316 1.00 95.88 89 GLY A C 1
ATOM 747 O O . GLY A 1 89 ? 12.024 -9.027 2.672 1.00 95.88 89 GLY A O 1
ATOM 748 N N . VAL A 1 90 ? 14.167 -8.454 3.016 1.00 96.75 90 VAL A N 1
ATOM 749 C CA . VAL A 1 90 ? 13.926 -7.707 4.263 1.00 96.75 90 VAL A CA 1
ATOM 750 C C . VAL A 1 90 ? 13.006 -6.510 4.024 1.00 96.75 90 VAL A C 1
ATOM 752 O O . VAL A 1 90 ? 12.056 -6.327 4.779 1.00 96.75 90 VAL A O 1
ATOM 755 N N . ILE A 1 91 ? 13.228 -5.728 2.963 1.00 94.94 91 ILE A N 1
ATOM 756 C CA . ILE A 1 91 ? 12.355 -4.597 2.604 1.00 94.94 91 ILE A CA 1
ATOM 757 C C . ILE A 1 91 ? 10.924 -5.080 2.340 1.00 94.94 91 ILE A C 1
ATOM 759 O O . ILE A 1 91 ? 9.976 -4.460 2.811 1.00 94.94 91 ILE A O 1
ATOM 763 N N . HIS A 1 92 ? 10.762 -6.199 1.631 1.00 96.06 92 HIS A N 1
ATOM 764 C CA . HIS A 1 92 ? 9.448 -6.765 1.308 1.00 96.06 92 HIS A CA 1
ATOM 765 C C . HIS A 1 92 ? 8.733 -7.265 2.568 1.00 96.06 92 HIS A C 1
ATOM 767 O O . HIS A 1 92 ? 7.551 -6.984 2.759 1.00 96.06 92 HIS A O 1
ATOM 773 N N . LEU A 1 93 ? 9.455 -7.946 3.461 1.00 97.06 93 LEU A N 1
ATOM 774 C CA . LEU A 1 93 ? 8.916 -8.412 4.735 1.00 97.06 93 LEU A CA 1
ATOM 775 C C . LEU A 1 93 ? 8.498 -7.246 5.638 1.00 97.06 93 LEU A C 1
ATOM 777 O O . LEU A 1 93 ? 7.407 -7.274 6.202 1.00 97.06 93 LEU A O 1
ATOM 781 N N . LEU A 1 94 ? 9.340 -6.215 5.755 1.00 96.44 94 LEU A N 1
ATOM 782 C CA . LEU A 1 94 ? 9.030 -5.018 6.538 1.00 96.44 94 LEU A CA 1
ATOM 783 C C . LEU A 1 94 ? 7.816 -4.282 5.973 1.00 96.44 94 LEU A C 1
ATOM 785 O O . LEU A 1 94 ? 6.944 -3.883 6.738 1.00 96.44 94 LEU A O 1
ATOM 789 N N . LEU A 1 95 ? 7.722 -4.151 4.649 1.00 95.50 95 LEU A N 1
ATOM 790 C CA . LEU A 1 95 ? 6.571 -3.540 3.992 1.00 95.50 95 LEU A CA 1
ATOM 791 C C . LEU A 1 95 ? 5.277 -4.312 4.282 1.00 95.50 95 LEU A C 1
ATOM 793 O O . LEU A 1 95 ? 4.281 -3.704 4.667 1.00 95.50 95 LEU A O 1
ATOM 797 N N . LEU A 1 96 ? 5.292 -5.642 4.158 1.00 96.25 96 LEU A N 1
ATOM 798 C CA . LEU A 1 96 ? 4.133 -6.475 4.496 1.00 96.25 96 LEU A CA 1
ATOM 799 C C . LEU A 1 96 ? 3.755 -6.350 5.971 1.00 96.25 96 LEU A C 1
ATOM 801 O O . LEU A 1 96 ? 2.576 -6.205 6.286 1.00 96.25 96 LEU A O 1
ATOM 805 N N . ALA A 1 97 ? 4.743 -6.359 6.868 1.00 96.44 97 ALA A N 1
ATOM 806 C CA . ALA A 1 97 ? 4.509 -6.160 8.292 1.00 96.44 97 ALA A CA 1
ATOM 807 C C . ALA A 1 97 ? 3.858 -4.796 8.561 1.00 96.44 97 ALA A C 1
ATOM 809 O O . ALA A 1 97 ? 2.874 -4.734 9.291 1.00 96.44 97 ALA A O 1
ATOM 810 N N . MET A 1 98 ? 4.336 -3.719 7.928 1.00 95.44 98 MET A N 1
ATOM 811 C CA . MET A 1 98 ? 3.726 -2.389 8.036 1.00 95.44 98 MET A CA 1
ATOM 812 C C . MET A 1 98 ? 2.271 -2.400 7.556 1.00 95.44 98 MET A C 1
ATOM 814 O O . MET A 1 98 ? 1.401 -1.951 8.296 1.00 95.44 98 MET A O 1
ATOM 818 N N . ILE A 1 99 ? 1.988 -2.969 6.379 1.00 94.88 99 ILE A N 1
ATOM 819 C CA . ILE A 1 99 ? 0.631 -3.030 5.810 1.00 94.88 99 ILE A CA 1
ATOM 820 C C . ILE A 1 99 ? -0.326 -3.807 6.727 1.00 94.88 99 ILE A C 1
ATOM 822 O O . ILE A 1 99 ? -1.415 -3.319 7.020 1.00 94.88 99 ILE A O 1
ATOM 826 N N . VAL A 1 100 ? 0.087 -4.981 7.212 1.00 96.25 100 VAL A N 1
ATOM 827 C CA . VAL A 1 100 ? -0.767 -5.918 7.968 1.00 96.25 100 VAL A CA 1
ATOM 828 C C . VAL A 1 100 ? -0.883 -5.564 9.455 1.00 96.25 100 VAL A C 1
ATOM 830 O O . VAL A 1 100 ? -1.885 -5.887 10.088 1.00 96.25 100 VAL A O 1
ATOM 833 N N . SER A 1 101 ? 0.112 -4.888 10.030 1.00 96.19 101 SER A N 1
ATOM 834 C CA . SER A 1 101 ? 0.190 -4.650 11.479 1.00 96.19 101 SER A CA 1
ATOM 835 C C . SER A 1 101 ? -1.046 -4.020 12.148 1.00 96.19 101 SER A C 1
ATOM 837 O O . SER A 1 101 ? -1.357 -4.458 13.257 1.00 96.19 101 SER A O 1
ATOM 839 N N . PRO A 1 102 ? -1.816 -3.084 11.546 1.00 96.00 102 PRO A N 1
ATOM 840 C CA . PRO A 1 102 ? -3.013 -2.534 12.193 1.00 96.00 102 PRO A CA 1
ATOM 841 C C . PRO A 1 102 ? -4.129 -3.554 12.405 1.00 96.00 102 PRO A C 1
ATOM 843 O O . PRO A 1 102 ? -5.017 -3.317 13.212 1.00 96.00 102 PRO A O 1
ATOM 846 N N . PHE A 1 103 ? -4.106 -4.673 11.692 1.00 96.44 103 PHE A N 1
ATOM 847 C CA . PHE A 1 103 ? -5.134 -5.706 11.775 1.00 96.44 103 PHE A CA 1
ATOM 848 C C . PHE A 1 103 ? -4.765 -6.825 12.762 1.00 96.44 103 PHE A C 1
ATOM 850 O O . PHE A 1 103 ? -5.532 -7.768 12.961 1.00 96.44 103 PHE A O 1
ATOM 857 N N . LEU A 1 104 ? -3.578 -6.751 13.370 1.00 96.81 104 LEU A N 1
ATOM 858 C CA . LEU A 1 104 ? -3.110 -7.742 14.330 1.00 96.81 104 LEU A CA 1
ATOM 859 C C . LEU A 1 104 ? -3.712 -7.506 15.726 1.00 96.81 104 LEU A C 1
ATOM 861 O O . LEU A 1 104 ? -3.998 -6.361 16.100 1.00 96.81 104 LEU A O 1
ATOM 865 N N . PRO A 1 105 ? -3.881 -8.579 16.523 1.00 96.88 105 PRO A N 1
ATOM 866 C CA . PRO A 1 105 ? -4.322 -8.470 17.907 1.00 96.88 105 PRO A CA 1
ATOM 867 C C . PRO A 1 105 ? -3.324 -7.652 18.728 1.00 96.88 105 PRO A C 1
ATOM 869 O O . PRO A 1 105 ? -2.114 -7.873 18.654 1.00 96.88 105 PRO A O 1
ATOM 872 N N . GLY A 1 106 ? -3.827 -6.743 19.555 1.00 95.19 106 GLY A N 1
ATOM 873 C CA . GLY A 1 106 ? -2.987 -5.964 20.456 1.00 95.19 106 GLY A CA 1
ATOM 874 C C . GLY A 1 106 ? -3.605 -4.628 20.846 1.00 95.19 106 GLY A C 1
ATOM 875 O O . GLY A 1 106 ? -4.612 -4.224 20.269 1.00 95.19 106 GLY A O 1
ATOM 876 N N . PRO A 1 107 ? -2.996 -3.927 21.818 1.00 94.38 107 PRO A N 1
ATOM 877 C CA . PRO A 1 107 ? -3.465 -2.613 22.225 1.00 94.38 107 PRO A CA 1
ATOM 878 C C . PRO A 1 107 ? -3.366 -1.630 21.059 1.00 94.38 107 PRO A C 1
ATOM 880 O O . PRO A 1 107 ? -2.406 -1.659 20.282 1.00 94.38 107 PRO A O 1
ATOM 883 N N . SER A 1 108 ? -4.339 -0.725 20.980 1.00 93.38 108 SER A N 1
ATOM 884 C CA . SER A 1 108 ? -4.370 0.329 19.972 1.00 93.38 108 SER A CA 1
ATOM 885 C C . SER A 1 108 ? -3.061 1.118 19.968 1.00 93.38 108 SER A C 1
ATOM 887 O O . SER A 1 108 ? -2.643 1.630 21.013 1.00 93.38 108 SER A O 1
ATOM 889 N N . ASN A 1 109 ? -2.430 1.270 18.807 1.00 93.56 109 ASN A N 1
ATOM 890 C CA . ASN A 1 109 ? -1.197 2.036 18.688 1.00 93.56 109 ASN A CA 1
ATOM 891 C C . ASN A 1 109 ? -1.239 2.941 17.455 1.00 93.56 109 ASN A C 1
ATOM 893 O O . ASN A 1 109 ? -1.158 2.484 16.315 1.00 93.56 109 ASN A O 1
ATOM 897 N N . ARG A 1 110 ? -1.293 4.258 17.687 1.00 89.69 110 ARG A N 1
ATOM 898 C CA . ARG A 1 110 ? -1.309 5.265 16.613 1.00 89.69 110 ARG A CA 1
ATOM 899 C C . ARG A 1 110 ? -0.078 5.187 15.706 1.00 89.69 110 ARG A C 1
ATOM 901 O O . ARG A 1 110 ? -0.188 5.494 14.523 1.00 89.69 110 ARG A O 1
ATOM 908 N N . LEU A 1 111 ? 1.072 4.749 16.229 1.00 89.12 111 LEU A N 1
ATOM 909 C CA . LEU A 1 111 ? 2.275 4.550 15.417 1.00 89.12 111 LEU A CA 1
ATOM 910 C C . LEU A 1 111 ? 2.081 3.428 14.399 1.00 89.12 111 LEU A C 1
ATOM 912 O O . LEU A 1 111 ? 2.513 3.571 13.264 1.00 89.12 111 LEU A O 1
ATOM 916 N N . VAL A 1 112 ? 1.406 2.340 14.777 1.00 92.31 112 VAL A N 1
ATOM 917 C CA . VAL A 1 112 ? 1.135 1.204 13.882 1.00 92.31 112 VAL A CA 1
ATOM 918 C C . VAL A 1 112 ? 0.218 1.631 12.736 1.00 92.31 112 VAL A C 1
ATOM 920 O O . VAL A 1 112 ? 0.508 1.343 11.577 1.00 92.31 112 VAL A O 1
ATOM 923 N N . VAL A 1 113 ? -0.832 2.401 13.040 1.00 90.81 113 VAL A N 1
ATOM 924 C CA . VAL A 1 113 ? -1.725 2.980 12.021 1.00 90.81 113 VAL A CA 1
ATOM 925 C C . VAL A 1 113 ? -0.951 3.904 11.076 1.00 90.81 113 VAL A C 1
ATOM 927 O O . VAL A 1 113 ? -1.048 3.759 9.859 1.00 90.81 113 VAL A O 1
ATOM 930 N N . GLY A 1 114 ? -0.120 4.800 11.618 1.00 88.81 114 GLY A N 1
ATOM 931 C CA . GLY A 1 114 ? 0.715 5.698 10.815 1.00 88.81 114 GLY A CA 1
ATOM 932 C C . GLY A 1 114 ? 1.726 4.958 9.933 1.00 88.81 114 GLY A C 1
ATOM 933 O O . GLY A 1 114 ? 1.879 5.290 8.759 1.00 88.81 114 GLY A O 1
ATOM 934 N N . LEU A 1 115 ? 2.382 3.920 10.460 1.00 89.56 115 LEU A N 1
ATOM 935 C CA . LEU A 1 115 ? 3.310 3.083 9.695 1.00 89.56 115 LEU A CA 1
ATOM 936 C C . LEU A 1 115 ? 2.598 2.319 8.577 1.00 89.56 115 LEU A C 1
ATOM 938 O O . LEU A 1 115 ? 3.133 2.240 7.474 1.00 89.56 115 LEU A O 1
ATOM 942 N N . SER A 1 116 ? 1.392 1.802 8.814 1.00 93.00 116 SER A N 1
ATOM 943 C CA . SER A 1 116 ? 0.616 1.161 7.750 1.00 93.00 116 SER A CA 1
ATOM 944 C C . SER A 1 116 ? 0.200 2.151 6.671 1.00 93.00 116 SER A C 1
ATOM 946 O O . SER A 1 116 ? 0.391 1.859 5.494 1.00 93.00 116 SER A O 1
ATOM 948 N N . ALA A 1 117 ? -0.259 3.353 7.036 1.00 89.88 117 ALA A N 1
ATOM 949 C CA . ALA A 1 117 ? -0.571 4.398 6.060 1.00 89.88 117 ALA A CA 1
ATOM 950 C C . ALA A 1 117 ? 0.656 4.755 5.193 1.00 89.88 117 ALA A C 1
ATOM 952 O O . ALA A 1 117 ? 0.554 4.878 3.969 1.00 89.88 117 ALA A O 1
ATOM 953 N N . LEU A 1 118 ? 1.851 4.831 5.794 1.00 87.75 118 LEU A N 1
ATOM 954 C CA . LEU A 1 118 ? 3.109 5.002 5.056 1.00 87.75 118 LEU A CA 1
ATOM 955 C C . LEU A 1 118 ? 3.408 3.815 4.123 1.00 87.75 118 LEU A C 1
ATOM 957 O O . LEU A 1 118 ? 3.764 4.022 2.965 1.00 87.75 118 LEU A O 1
ATOM 961 N N . GLY A 1 119 ? 3.229 2.578 4.589 1.00 90.62 119 GLY A N 1
ATOM 962 C CA . GLY A 1 119 ? 3.393 1.383 3.755 1.00 90.62 119 GLY A CA 1
ATOM 963 C C . GLY A 1 119 ? 2.423 1.355 2.569 1.00 90.62 119 GLY A C 1
ATOM 964 O O . GLY A 1 119 ? 2.822 1.073 1.443 1.00 90.62 119 GLY A O 1
ATOM 965 N N . GLN A 1 120 ? 1.162 1.723 2.793 1.00 89.19 120 GLN A N 1
ATOM 966 C CA . GLN A 1 120 ? 0.130 1.743 1.757 1.00 89.19 120 GLN A CA 1
ATOM 967 C C . GLN A 1 120 ? 0.343 2.875 0.743 1.00 89.19 120 GLN A C 1
ATOM 969 O O . GLN A 1 120 ? 0.255 2.633 -0.460 1.00 89.19 120 GLN A O 1
ATOM 974 N N . SER A 1 121 ? 0.711 4.080 1.188 1.00 86.19 121 SER A N 1
ATOM 975 C CA . SER A 1 121 ? 1.040 5.205 0.292 1.00 86.19 121 SER A CA 1
ATOM 976 C C . SER A 1 121 ? 2.263 4.936 -0.593 1.00 86.19 121 SER A C 1
ATOM 978 O O . SER A 1 121 ? 2.303 5.386 -1.745 1.00 86.19 121 SER A O 1
ATOM 980 N N . ALA A 1 122 ? 3.219 4.124 -0.122 1.00 85.06 122 ALA A N 1
ATOM 981 C CA . ALA A 1 122 ? 4.335 3.656 -0.942 1.00 85.06 122 ALA A CA 1
ATOM 982 C C . ALA A 1 122 ? 3.868 2.871 -2.184 1.00 85.06 122 ALA A C 1
ATOM 984 O O . ALA A 1 122 ? 4.567 2.880 -3.196 1.00 85.06 122 ALA A O 1
ATOM 985 N N . THR A 1 123 ? 2.674 2.263 -2.156 1.00 88.69 123 THR A N 1
ATOM 986 C CA . THR A 1 123 ? 2.050 1.627 -3.330 1.00 88.69 123 THR A CA 1
ATOM 987 C C . THR A 1 123 ? 1.826 2.635 -4.448 1.00 88.69 123 THR A C 1
ATOM 989 O O . THR A 1 123 ? 2.298 2.428 -5.560 1.00 88.69 123 THR A O 1
ATOM 992 N N . PHE A 1 124 ? 1.142 3.745 -4.165 1.00 87.31 124 PHE A N 1
ATOM 993 C CA . PHE A 1 124 ? 0.758 4.730 -5.179 1.00 87.31 124 PHE A CA 1
ATOM 994 C C . PHE A 1 124 ? 1.977 5.443 -5.740 1.00 87.31 124 PHE A C 1
ATOM 996 O O . PHE A 1 124 ? 2.148 5.532 -6.957 1.00 87.31 124 PHE A O 1
ATOM 1003 N N . LEU A 1 125 ? 2.867 5.890 -4.851 1.00 88.69 125 LEU A N 1
ATOM 1004 C CA . LEU A 1 125 ? 4.092 6.547 -5.281 1.00 88.69 125 LEU A CA 1
ATOM 1005 C C . LEU A 1 125 ? 5.004 5.579 -6.045 1.00 88.69 125 LEU A C 1
ATOM 1007 O O . LEU A 1 125 ? 5.585 5.935 -7.070 1.00 88.69 125 LEU A O 1
ATOM 1011 N N . GLY A 1 126 ? 5.096 4.335 -5.579 1.00 91.38 126 GLY A N 1
ATOM 1012 C CA . GLY A 1 126 ? 5.867 3.297 -6.240 1.00 91.38 126 GLY A CA 1
ATOM 1013 C C . GLY A 1 126 ? 5.286 2.908 -7.603 1.00 91.38 126 GLY A C 1
ATOM 1014 O O . GLY A 1 126 ? 6.055 2.682 -8.530 1.00 91.38 126 GLY A O 1
ATOM 1015 N N . LEU A 1 127 ? 3.961 2.887 -7.781 1.00 93.31 127 LEU A N 1
ATOM 1016 C CA . LEU A 1 127 ? 3.332 2.589 -9.074 1.00 93.31 127 LEU A CA 1
ATOM 1017 C C . LEU A 1 127 ? 3.701 3.622 -10.143 1.00 93.31 127 LEU A C 1
ATOM 1019 O O . LEU A 1 127 ? 3.946 3.244 -11.286 1.00 93.31 127 LEU A O 1
ATOM 1023 N N . VAL A 1 128 ? 3.840 4.900 -9.775 1.00 93.19 128 VAL A N 1
ATOM 1024 C CA . VAL A 1 128 ? 4.358 5.945 -10.682 1.00 93.19 128 VAL A CA 1
ATOM 1025 C C . VAL A 1 128 ? 5.823 5.687 -11.062 1.00 93.19 128 VAL A C 1
ATOM 1027 O O . VAL A 1 128 ? 6.249 5.999 -12.174 1.00 93.19 128 VAL A O 1
ATOM 1030 N N . LEU A 1 129 ? 6.603 5.084 -10.161 1.00 93.31 129 LEU A N 1
ATOM 1031 C CA . LEU A 1 129 ? 8.014 4.748 -10.375 1.00 93.31 129 LEU A CA 1
ATOM 1032 C C . LEU A 1 129 ? 8.235 3.407 -11.088 1.00 93.31 129 LEU A C 1
ATOM 1034 O O . LEU A 1 129 ? 9.303 3.202 -11.670 1.00 93.31 129 LEU A O 1
ATOM 1038 N N . ALA A 1 130 ? 7.252 2.507 -11.081 1.00 95.12 130 ALA A N 1
ATOM 1039 C CA . ALA A 1 130 ? 7.373 1.181 -11.675 1.00 95.12 130 ALA A CA 1
ATOM 1040 C C . ALA A 1 130 ? 7.722 1.223 -13.180 1.00 95.12 130 ALA A C 1
ATOM 1042 O O . ALA A 1 130 ? 8.634 0.493 -13.578 1.00 95.12 130 ALA A O 1
ATOM 1043 N N . PRO A 1 131 ? 7.136 2.110 -14.018 1.00 94.44 131 PRO A N 1
ATOM 1044 C CA . PRO A 1 131 ? 7.566 2.285 -15.407 1.00 94.44 131 PRO A CA 1
ATOM 1045 C C . PRO A 1 131 ? 9.030 2.718 -15.542 1.00 94.44 131 PRO A C 1
ATOM 1047 O O . PRO A 1 131 ? 9.714 2.272 -16.460 1.00 94.44 131 PRO A O 1
ATOM 1050 N N . VAL A 1 132 ? 9.538 3.549 -14.621 1.00 94.00 132 VAL A N 1
ATOM 1051 C CA . VAL A 1 132 ? 10.949 3.975 -14.609 1.00 94.00 132 VAL A CA 1
ATOM 1052 C C . VAL A 1 132 ? 11.854 2.791 -14.275 1.00 94.00 132 VAL A C 1
ATOM 1054 O O . VAL A 1 132 ? 12.856 2.585 -14.958 1.00 94.00 132 VAL A O 1
ATOM 1057 N N . GLY A 1 133 ? 11.488 1.986 -13.272 1.00 92.62 133 GLY A N 1
ATOM 1058 C CA . GLY A 1 133 ? 12.193 0.750 -12.923 1.00 92.62 133 GLY A CA 1
ATOM 1059 C C . GLY A 1 133 ? 12.198 -0.262 -14.072 1.00 92.62 133 GLY A C 1
ATOM 1060 O O . GLY A 1 133 ? 13.254 -0.773 -14.438 1.00 92.62 133 GLY A O 1
ATOM 1061 N N . ALA A 1 134 ? 11.045 -0.490 -14.705 1.00 92.94 134 ALA A N 1
ATOM 1062 C CA . ALA A 1 134 ? 10.910 -1.386 -15.850 1.00 92.94 134 ALA A CA 1
ATOM 1063 C C . ALA A 1 134 ? 11.726 -0.906 -17.059 1.00 92.94 134 ALA A C 1
ATOM 1065 O O . ALA A 1 134 ? 12.493 -1.684 -17.623 1.00 92.94 134 ALA A O 1
ATOM 1066 N N . LEU A 1 135 ? 11.622 0.376 -17.428 1.00 91.88 135 LEU A N 1
ATOM 1067 C CA . LEU A 1 135 ? 12.412 0.967 -18.510 1.00 91.88 135 LEU A CA 1
ATOM 1068 C C . LEU A 1 135 ? 13.910 0.861 -18.221 1.00 91.88 135 LEU A C 1
ATOM 1070 O O . LEU A 1 135 ? 14.684 0.539 -19.120 1.00 91.88 135 LEU A O 1
ATOM 1074 N N . TRP A 1 136 ? 14.320 1.089 -16.974 1.00 92.12 136 TRP A N 1
ATOM 1075 C CA . TRP A 1 136 ? 15.706 0.907 -16.561 1.00 92.12 136 TRP A CA 1
ATOM 1076 C C . TRP A 1 136 ? 16.160 -0.532 -16.791 1.00 92.12 136 TRP A C 1
ATOM 1078 O O . TRP A 1 136 ? 17.157 -0.735 -17.484 1.00 92.12 136 TRP A O 1
ATOM 1088 N N . LEU A 1 137 ? 15.426 -1.523 -16.276 1.00 89.50 137 LEU A N 1
ATOM 1089 C CA . LEU A 1 137 ? 15.757 -2.935 -16.479 1.00 89.50 137 LEU A CA 1
ATOM 1090 C C . LEU A 1 137 ? 15.827 -3.282 -17.970 1.00 89.50 137 LEU A C 1
ATOM 1092 O O . LEU A 1 137 ? 16.791 -3.904 -18.400 1.00 89.50 137 LEU A O 1
ATOM 1096 N N . LEU A 1 138 ? 14.865 -2.826 -18.776 1.00 88.38 138 LEU A N 1
ATOM 1097 C CA . LEU A 1 138 ? 14.843 -3.045 -20.226 1.00 88.38 138 LEU A CA 1
ATOM 1098 C C . LEU A 1 138 ? 16.060 -2.439 -20.936 1.00 88.38 138 LEU A C 1
ATOM 1100 O O . LEU A 1 138 ? 16.633 -3.075 -21.823 1.00 88.38 138 LEU A O 1
ATOM 1104 N N . LEU A 1 139 ? 16.476 -1.228 -20.555 1.00 87.19 139 LEU A N 1
ATOM 1105 C CA . LEU A 1 139 ? 17.681 -0.608 -21.105 1.00 87.19 139 LEU A CA 1
ATOM 1106 C C . LEU A 1 139 ? 18.934 -1.370 -20.682 1.00 87.19 139 LEU A C 1
ATOM 1108 O O . LEU A 1 139 ? 19.781 -1.623 -21.538 1.00 87.19 139 LEU A O 1
ATOM 1112 N N . ASP A 1 140 ? 19.034 -1.779 -19.416 1.00 84.75 140 ASP A N 1
ATOM 1113 C CA . ASP A 1 140 ? 20.139 -2.601 -18.910 1.00 84.75 140 ASP A CA 1
ATOM 1114 C C . ASP A 1 140 ? 20.202 -3.963 -19.622 1.00 84.75 140 ASP A C 1
ATOM 1116 O O . ASP A 1 140 ? 21.291 -4.435 -19.940 1.00 84.75 140 ASP A O 1
ATOM 1120 N N . PHE A 1 141 ? 19.056 -4.554 -19.971 1.00 80.88 141 PHE A N 1
ATOM 1121 C CA . PHE A 1 141 ? 18.997 -5.785 -20.763 1.00 80.88 141 PHE A CA 1
ATOM 1122 C C . PHE A 1 141 ? 19.426 -5.585 -22.218 1.00 80.88 141 PHE A C 1
ATOM 1124 O O . PHE A 1 141 ? 20.123 -6.429 -22.779 1.00 80.88 141 PHE A O 1
ATOM 1131 N N . ARG A 1 142 ? 19.012 -4.485 -22.854 1.00 81.81 142 ARG A N 1
ATOM 1132 C CA . ARG A 1 142 ? 19.317 -4.230 -24.272 1.00 81.81 142 ARG A CA 1
ATOM 1133 C C . ARG A 1 142 ? 20.783 -3.869 -24.494 1.00 81.81 142 ARG A C 1
ATOM 1135 O O . ARG A 1 142 ? 21.338 -4.115 -25.564 1.00 81.81 142 ARG A O 1
ATOM 1142 N N . SER A 1 143 ? 21.399 -3.234 -23.511 1.00 72.44 143 SER A N 1
ATOM 1143 C CA . SER A 1 143 ? 22.726 -2.658 -23.641 1.00 72.44 143 SER A CA 1
ATOM 1144 C C . SER A 1 143 ? 23.796 -3.599 -23.091 1.00 72.44 143 SER A C 1
ATOM 1146 O O . SER A 1 143 ? 24.329 -3.424 -22.002 1.00 72.44 143 SER A O 1
ATOM 1148 N N . GLY A 1 144 ? 24.217 -4.564 -23.909 1.00 67.50 144 GLY A N 1
ATOM 1149 C CA . GLY A 1 144 ? 25.420 -5.370 -23.643 1.00 67.50 144 GLY A CA 1
ATOM 1150 C C . GLY A 1 144 ? 26.742 -4.577 -23.686 1.00 67.50 144 GLY A C 1
ATOM 1151 O O . GLY A 1 144 ? 27.803 -5.173 -23.830 1.00 67.50 144 GLY A O 1
ATOM 1152 N N . SER A 1 145 ? 26.699 -3.240 -23.622 1.00 62.84 145 SER A N 1
ATOM 1153 C CA . SER A 1 145 ? 27.822 -2.334 -23.883 1.00 62.84 145 SER A CA 1
ATOM 1154 C C . SER A 1 145 ? 28.055 -1.359 -22.717 1.00 62.84 145 SER A C 1
ATOM 1156 O O . SER A 1 145 ? 27.092 -0.845 -22.151 1.00 62.84 145 SER A O 1
ATOM 1158 N N . PRO A 1 146 ? 29.314 -1.025 -22.374 1.00 59.34 146 PRO A N 1
ATOM 1159 C CA . PRO A 1 146 ? 29.675 -0.133 -21.261 1.00 59.34 146 PRO A CA 1
ATOM 1160 C C . PRO A 1 146 ? 29.242 1.345 -21.410 1.00 59.34 146 PRO A C 1
ATOM 1162 O O . PRO A 1 146 ? 29.430 2.135 -20.486 1.00 59.34 146 PRO A O 1
ATOM 1165 N N . SER A 1 147 ? 28.612 1.743 -22.525 1.00 59.25 147 SER A N 1
ATOM 1166 C CA . SER A 1 147 ? 28.077 3.106 -22.762 1.00 59.25 147 SER A CA 1
ATOM 1167 C C . SER A 1 147 ? 26.875 3.490 -21.856 1.00 59.25 147 SER A C 1
ATOM 1169 O O . SER A 1 147 ? 26.378 4.619 -21.855 1.00 59.25 147 SER A O 1
ATOM 1171 N N . THR A 1 148 ? 26.412 2.564 -21.017 1.00 68.06 148 THR A N 1
ATOM 1172 C CA . THR A 1 148 ? 25.159 2.617 -20.239 1.00 68.06 148 THR A CA 1
ATOM 1173 C C . THR A 1 148 ? 25.122 3.595 -19.075 1.00 68.06 148 THR A C 1
ATOM 1175 O O . THR A 1 148 ? 24.040 3.969 -18.613 1.00 68.06 148 THR A O 1
ATOM 1178 N N . GLY A 1 149 ? 26.274 4.078 -18.609 1.00 81.75 149 GLY A N 1
ATOM 1179 C CA . GLY A 1 149 ? 26.348 4.938 -17.423 1.00 81.75 149 GLY A CA 1
ATOM 1180 C C . GLY A 1 149 ? 25.597 6.274 -17.549 1.00 81.75 149 GLY A C 1
ATOM 1181 O O . GLY A 1 149 ? 25.238 6.879 -16.535 1.00 81.75 149 GLY A O 1
ATOM 1182 N N . LYS A 1 150 ? 25.338 6.770 -18.769 1.00 87.06 150 LYS A N 1
ATOM 1183 C CA . LYS A 1 150 ? 24.562 8.009 -18.980 1.00 87.06 150 LYS A CA 1
ATOM 1184 C C . LYS A 1 150 ? 23.067 7.797 -18.726 1.00 87.06 150 LYS A C 1
ATOM 1186 O O . LYS A 1 150 ? 22.505 8.511 -17.901 1.00 87.06 150 LYS A O 1
ATOM 1191 N N . HIS A 1 151 ? 22.445 6.801 -19.361 1.00 88.25 151 HIS A N 1
ATOM 1192 C CA . HIS A 1 151 ? 21.009 6.537 -19.201 1.00 88.25 151 HIS A CA 1
ATOM 1193 C C . HIS A 1 151 ? 20.650 6.164 -17.761 1.00 88.25 151 HIS A C 1
ATOM 1195 O O . HIS A 1 151 ? 19.677 6.684 -17.224 1.00 88.25 151 HIS A O 1
ATOM 1201 N N . ARG A 1 152 ? 21.492 5.365 -17.092 1.00 88.25 152 ARG A N 1
ATOM 1202 C CA . ARG A 1 152 ? 21.309 5.007 -15.67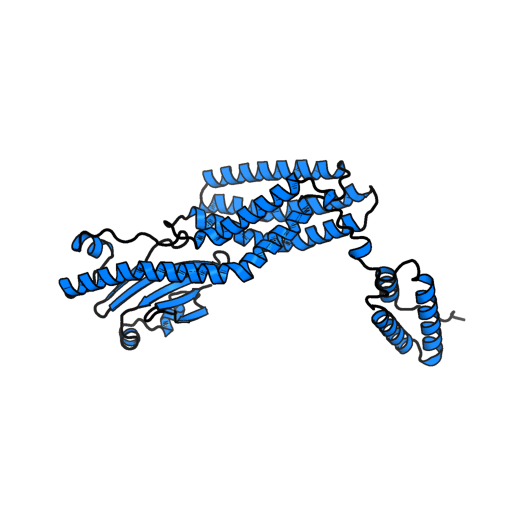6 1.00 88.25 152 ARG A CA 1
ATOM 1203 C C . ARG A 1 152 ? 21.250 6.224 -14.767 1.00 88.25 152 ARG A C 1
ATOM 1205 O O . ARG A 1 152 ? 20.364 6.317 -13.930 1.00 88.25 152 ARG A O 1
ATOM 1212 N N . ARG A 1 153 ? 22.164 7.184 -14.949 1.00 89.19 153 ARG A N 1
ATOM 1213 C CA . ARG A 1 153 ? 22.156 8.434 -14.173 1.00 89.19 153 ARG A CA 1
ATOM 1214 C C . ARG A 1 153 ? 20.899 9.253 -14.431 1.00 89.19 153 ARG A C 1
ATOM 1216 O O . ARG A 1 153 ? 20.349 9.798 -13.486 1.00 89.19 153 ARG A O 1
ATOM 1223 N N . VAL A 1 154 ? 20.440 9.326 -15.680 1.00 92.38 154 VAL A N 1
ATOM 1224 C CA . VAL A 1 154 ? 19.206 10.047 -16.023 1.00 92.38 154 VAL A CA 1
ATOM 1225 C C . VAL A 1 154 ? 17.996 9.403 -15.344 1.00 92.38 154 VAL A C 1
ATOM 1227 O O . VAL A 1 154 ? 17.267 10.097 -14.643 1.00 92.38 154 VAL A O 1
ATOM 1230 N N . LEU A 1 155 ? 17.820 8.085 -15.471 1.00 92.25 155 LEU A N 1
ATOM 1231 C CA . LEU A 1 155 ? 16.699 7.368 -14.852 1.00 92.25 155 LEU A CA 1
ATOM 1232 C C . LEU A 1 155 ? 16.745 7.427 -13.320 1.00 92.25 155 LEU A C 1
ATOM 1234 O O . LEU A 1 155 ? 15.716 7.649 -12.687 1.00 92.25 155 LEU A O 1
ATOM 1238 N N . ALA A 1 156 ? 17.933 7.309 -12.722 1.00 90.88 156 ALA A N 1
ATOM 1239 C CA . ALA A 1 156 ? 18.115 7.457 -11.281 1.00 90.88 156 ALA A CA 1
ATOM 1240 C C . ALA A 1 156 ? 17.755 8.860 -10.790 1.00 90.88 156 ALA A C 1
ATOM 1242 O O . ALA A 1 156 ? 17.097 8.996 -9.763 1.00 90.88 156 ALA A O 1
ATOM 1243 N N . SER A 1 157 ? 18.153 9.896 -11.531 1.00 92.31 157 SER A N 1
ATOM 1244 C CA . SER A 1 157 ? 17.784 11.278 -11.224 1.00 92.31 157 SER A CA 1
ATOM 1245 C C . SER A 1 157 ? 16.278 11.500 -11.344 1.00 92.31 157 SER A C 1
ATOM 1247 O O . SER A 1 157 ? 15.703 12.134 -10.467 1.00 92.31 157 SER A O 1
ATOM 1249 N N . ILE A 1 158 ? 15.625 10.948 -12.374 1.00 93.44 158 ILE A N 1
ATOM 1250 C CA . ILE A 1 158 ? 14.163 11.026 -12.527 1.00 93.44 158 ILE A CA 1
ATOM 1251 C C . ILE A 1 158 ? 13.473 10.364 -11.331 1.00 93.44 158 ILE A C 1
ATOM 1253 O O . ILE A 1 158 ? 12.637 10.995 -10.688 1.00 93.44 158 ILE A O 1
ATOM 1257 N N . ALA A 1 159 ? 13.862 9.133 -10.986 1.00 92.44 159 ALA A N 1
ATOM 1258 C CA . ALA A 1 159 ? 13.301 8.425 -9.837 1.00 92.44 159 ALA A CA 1
ATOM 1259 C C . ALA A 1 159 ? 13.520 9.199 -8.526 1.00 92.44 159 ALA A C 1
ATOM 1261 O O . ALA A 1 159 ? 12.594 9.340 -7.731 1.00 92.44 159 ALA A O 1
ATOM 1262 N N . ALA A 1 160 ? 14.717 9.758 -8.321 1.00 92.69 160 ALA A N 1
ATOM 1263 C CA . ALA A 1 160 ? 15.022 10.575 -7.151 1.00 92.69 160 ALA A CA 1
ATOM 1264 C C . ALA A 1 160 ? 14.126 11.818 -7.072 1.00 92.69 160 ALA A C 1
ATOM 1266 O O . ALA A 1 160 ? 13.568 12.090 -6.016 1.00 92.69 160 ALA A O 1
ATOM 1267 N N . VAL A 1 161 ? 13.937 12.548 -8.175 1.00 93.56 161 VAL A N 1
ATOM 1268 C CA . VAL A 1 161 ? 13.055 13.727 -8.210 1.00 93.56 161 VAL A CA 1
ATOM 1269 C C . VAL A 1 161 ? 11.613 13.344 -7.875 1.00 93.56 161 VAL A C 1
ATOM 1271 O O . VAL A 1 161 ? 10.999 13.992 -7.028 1.00 93.56 161 VAL A O 1
ATOM 1274 N N . VAL A 1 162 ? 11.094 12.268 -8.473 1.00 92.25 162 VAL A N 1
ATOM 1275 C CA . VAL A 1 162 ? 9.723 11.789 -8.227 1.00 92.25 162 VAL A CA 1
ATOM 1276 C C . VAL A 1 162 ? 9.508 11.400 -6.759 1.00 92.25 162 VAL A C 1
ATOM 1278 O O . VAL A 1 162 ? 8.440 11.670 -6.225 1.00 92.25 162 VAL A O 1
ATOM 1281 N N . VAL A 1 163 ? 10.512 10.834 -6.079 1.00 90.81 163 VAL A N 1
ATOM 1282 C CA . VAL A 1 163 ? 10.436 10.521 -4.636 1.00 90.81 163 VAL A CA 1
ATOM 1283 C C . VAL A 1 163 ? 10.586 11.769 -3.759 1.00 90.81 163 VAL A C 1
ATOM 1285 O O . VAL A 1 163 ? 9.901 11.901 -2.744 1.00 90.81 163 VAL A O 1
ATOM 1288 N N . MET A 1 164 ? 11.474 12.695 -4.127 1.00 92.31 164 MET A N 1
ATOM 1289 C CA . MET A 1 164 ? 11.778 13.874 -3.309 1.00 92.31 164 MET A CA 1
ATOM 1290 C C . MET A 1 164 ? 10.628 14.885 -3.264 1.00 92.31 164 MET A C 1
ATOM 1292 O O . MET A 1 164 ? 10.470 15.557 -2.247 1.00 92.31 164 MET A O 1
ATOM 1296 N N . VAL A 1 165 ? 9.814 14.994 -4.322 1.00 92.62 165 VAL A N 1
ATOM 1297 C CA . VAL A 1 165 ? 8.686 15.943 -4.368 1.00 92.62 165 VAL A CA 1
ATOM 1298 C C . VAL A 1 165 ? 7.624 15.644 -3.290 1.00 92.62 165 VAL A C 1
ATOM 1300 O O . VAL A 1 165 ? 7.368 16.530 -2.474 1.00 92.62 165 VAL A O 1
ATOM 1303 N N . PRO A 1 166 ? 7.041 14.430 -3.193 1.00 89.31 166 PRO A N 1
ATOM 1304 C CA . PRO A 1 166 ? 6.124 14.083 -2.106 1.00 89.31 166 PRO A CA 1
ATOM 1305 C C . PRO A 1 166 ? 6.766 14.201 -0.727 1.00 89.31 166 PRO A C 1
ATOM 1307 O O . PRO A 1 166 ? 6.130 14.690 0.199 1.00 89.31 166 PRO A O 1
ATOM 1310 N N . ALA A 1 167 ? 8.034 13.806 -0.587 1.00 90.56 167 ALA A N 1
ATOM 1311 C CA . ALA A 1 167 ? 8.728 13.893 0.692 1.00 90.56 167 ALA A CA 1
ATOM 1312 C C . ALA A 1 167 ? 8.870 15.350 1.173 1.00 90.56 167 ALA A C 1
ATOM 1314 O O . ALA A 1 167 ? 8.711 15.630 2.360 1.00 90.56 167 ALA A O 1
ATOM 1315 N N . LEU A 1 168 ? 9.090 16.296 0.253 1.00 94.31 168 LEU A N 1
ATOM 1316 C CA . LEU A 1 168 ? 9.080 17.727 0.557 1.00 94.31 168 LEU A CA 1
ATOM 1317 C C . LEU A 1 168 ? 7.687 18.203 1.000 1.00 94.31 168 LEU A C 1
ATOM 1319 O O . LEU A 1 168 ? 7.579 18.954 1.969 1.00 94.31 168 LEU A O 1
ATOM 1323 N N . LEU A 1 169 ? 6.619 17.736 0.346 1.00 92.19 169 LEU A N 1
ATOM 1324 C CA . LEU A 1 169 ? 5.243 18.034 0.766 1.00 92.19 169 LEU A CA 1
ATOM 1325 C C . LEU A 1 169 ? 4.946 17.479 2.168 1.00 92.19 169 LEU A C 1
ATOM 1327 O O . LEU A 1 169 ? 4.324 18.168 2.974 1.00 92.19 169 LEU A O 1
ATOM 1331 N N . SER A 1 170 ? 5.441 16.282 2.502 1.00 86.81 170 SER A N 1
ATOM 1332 C CA . SER A 1 170 ? 5.318 15.710 3.850 1.00 86.81 170 SER A CA 1
ATOM 1333 C C . SER A 1 170 ? 6.036 16.550 4.912 1.00 86.81 170 SER A C 1
ATOM 1335 O O . SER A 1 170 ? 5.537 16.677 6.028 1.00 86.81 170 SER A O 1
ATOM 1337 N N . VAL A 1 171 ? 7.174 17.168 4.576 1.00 92.75 171 VAL A N 1
ATOM 1338 C CA . VAL A 1 171 ? 7.856 18.119 5.471 1.00 92.75 171 VAL A CA 1
ATOM 1339 C C . VAL A 1 171 ? 6.994 19.360 5.711 1.00 92.75 171 VAL A C 1
ATOM 1341 O O . VAL A 1 171 ? 6.834 19.774 6.859 1.00 92.75 171 VAL A O 1
ATOM 1344 N N . VAL A 1 172 ? 6.396 19.931 4.659 1.00 94.38 172 VAL A N 1
ATOM 1345 C CA . VAL A 1 172 ? 5.472 21.074 4.791 1.00 94.38 172 VAL A CA 1
ATOM 1346 C C . VAL A 1 172 ? 4.289 20.704 5.687 1.00 94.38 172 VAL A C 1
ATOM 1348 O O . VAL A 1 172 ? 3.973 21.433 6.624 1.00 94.38 172 VAL A O 1
ATOM 1351 N N . TYR A 1 173 ? 3.685 19.540 5.460 1.00 89.31 173 TYR A N 1
ATOM 1352 C CA . TYR A 1 173 ? 2.603 19.017 6.291 1.00 89.31 173 TYR A CA 1
ATOM 1353 C C . TYR A 1 173 ? 3.012 18.888 7.769 1.00 89.31 173 TYR A C 1
ATOM 1355 O O . TYR A 1 173 ? 2.267 19.309 8.656 1.00 89.31 173 TYR A O 1
ATOM 1363 N N . ALA A 1 174 ? 4.219 18.381 8.045 1.00 87.88 174 ALA A N 1
ATOM 1364 C CA . ALA A 1 174 ? 4.745 18.270 9.405 1.00 87.88 174 ALA A CA 1
ATOM 1365 C C . ALA A 1 174 ? 4.879 19.639 10.096 1.00 87.88 174 ALA A C 1
ATOM 1367 O O . ALA A 1 174 ? 4.497 19.765 11.259 1.00 87.88 174 ALA A O 1
ATOM 1368 N N . PHE A 1 175 ? 5.347 20.675 9.389 1.00 93.62 175 PHE A N 1
ATOM 1369 C CA . PHE A 1 175 ? 5.386 22.039 9.931 1.00 93.62 175 PHE A CA 1
ATOM 1370 C C . PHE A 1 175 ? 3.994 22.571 10.273 1.00 93.62 175 PHE A C 1
ATOM 1372 O O . PHE A 1 175 ? 3.816 23.154 11.343 1.00 93.62 175 PHE A O 1
ATOM 1379 N N . LEU A 1 176 ? 3.025 22.376 9.376 1.00 92.88 176 LEU A N 1
ATOM 1380 C CA . LEU A 1 176 ? 1.689 22.952 9.520 1.00 92.88 176 LEU A CA 1
ATOM 1381 C C . LEU A 1 176 ? 0.876 22.295 10.640 1.00 92.88 176 LEU A C 1
ATOM 1383 O O . LEU A 1 176 ? 0.146 22.994 11.337 1.00 92.88 176 LEU A O 1
ATOM 1387 N N . LEU A 1 177 ? 0.995 20.978 10.824 1.00 87.94 177 LEU A N 1
ATOM 1388 C CA . LEU A 1 177 ? 0.115 20.240 11.740 1.00 87.94 177 LEU A CA 1
ATOM 1389 C C . LEU A 1 177 ? 0.779 19.782 13.032 1.00 87.94 177 LEU A C 1
ATOM 1391 O O . LEU A 1 177 ? 0.106 19.676 14.053 1.00 87.94 177 LEU A O 1
ATOM 1395 N N . MET A 1 178 ? 2.079 19.492 13.003 1.00 90.00 178 MET A N 1
ATOM 1396 C CA . MET A 1 178 ? 2.812 18.993 14.174 1.00 90.00 178 MET A CA 1
ATOM 1397 C C . MET A 1 178 ? 3.720 20.061 14.800 1.00 90.00 178 MET A C 1
ATOM 1399 O O . MET A 1 178 ? 4.285 19.844 15.872 1.00 90.00 178 MET A O 1
ATOM 1403 N N . GLY A 1 179 ? 3.851 21.224 14.155 1.00 93.75 179 GLY A N 1
ATOM 1404 C CA . GLY A 1 179 ? 4.630 22.360 14.636 1.00 93.75 179 GLY A CA 1
ATOM 1405 C C . GLY A 1 179 ? 6.115 22.322 14.255 1.00 93.75 179 GLY A C 1
ATOM 1406 O O . GLY A 1 179 ? 6.604 21.432 13.556 1.00 93.75 179 GLY A O 1
ATOM 1407 N N . MET A 1 180 ? 6.859 23.330 14.730 1.00 96.31 180 MET A N 1
ATOM 1408 C CA . MET A 1 180 ? 8.236 23.603 14.288 1.00 96.31 180 MET A CA 1
ATOM 1409 C C . MET A 1 180 ? 9.216 22.458 14.564 1.00 96.31 180 MET A C 1
ATOM 1411 O O . MET A 1 180 ? 10.031 22.139 13.704 1.00 96.31 180 MET A O 1
ATOM 1415 N N . ALA A 1 181 ? 9.142 21.826 15.740 1.00 94.44 181 ALA A N 1
ATOM 1416 C CA . ALA A 1 181 ? 10.081 20.769 16.119 1.00 94.44 181 ALA A CA 1
ATOM 1417 C C . ALA A 1 181 ? 9.986 19.550 15.182 1.00 94.44 181 ALA A C 1
ATOM 1419 O O . ALA A 1 181 ? 11.006 19.063 14.693 1.00 94.44 181 ALA A O 1
ATOM 1420 N N . ALA A 1 182 ? 8.763 19.100 14.879 1.00 87.38 182 ALA A N 1
ATOM 1421 C CA . ALA A 1 182 ? 8.520 17.998 13.952 1.00 87.38 182 ALA A CA 1
ATOM 1422 C C . ALA A 1 182 ? 8.955 18.354 12.520 1.00 87.38 182 ALA A C 1
ATOM 1424 O O . ALA A 1 182 ? 9.621 17.555 11.860 1.00 87.38 182 ALA A O 1
ATOM 1425 N N . GLY A 1 183 ? 8.649 19.574 12.065 1.00 92.19 183 GLY A N 1
ATOM 1426 C CA . GLY A 1 183 ? 9.072 20.079 10.756 1.00 92.19 183 GLY A CA 1
ATOM 1427 C C . GLY A 1 183 ? 10.595 20.139 10.580 1.00 92.19 183 GLY A C 1
ATOM 1428 O O . GLY A 1 183 ? 11.115 19.696 9.553 1.00 92.19 183 GLY A O 1
ATOM 1429 N N . ILE A 1 184 ? 11.336 20.609 11.591 1.00 96.25 184 ILE A N 1
ATOM 1430 C CA . ILE A 1 184 ? 12.811 20.619 11.584 1.00 96.25 184 ILE A CA 1
ATOM 1431 C C . ILE A 1 184 ? 13.366 19.191 11.524 1.00 96.25 184 ILE A C 1
ATOM 1433 O O . ILE A 1 184 ? 14.239 18.914 10.700 1.00 96.25 184 ILE A O 1
ATOM 1437 N N . ALA A 1 185 ? 12.846 18.274 12.347 1.00 92.88 185 ALA A N 1
ATOM 1438 C CA . ALA A 1 185 ? 13.285 16.879 12.350 1.00 92.88 185 ALA A CA 1
ATOM 1439 C C . ALA A 1 185 ? 13.041 16.197 10.991 1.00 92.88 185 ALA A C 1
ATOM 1441 O O . ALA A 1 185 ? 13.944 15.559 10.445 1.00 92.88 185 ALA A O 1
ATOM 1442 N N . ALA A 1 186 ? 11.856 16.393 10.405 1.00 91.19 186 ALA A N 1
ATOM 1443 C CA . ALA A 1 186 ? 11.517 15.876 9.081 1.00 91.19 186 ALA A CA 1
ATOM 1444 C C . ALA A 1 186 ? 12.409 16.479 7.980 1.00 91.19 186 ALA A C 1
ATOM 1446 O O . ALA A 1 186 ? 12.870 15.757 7.096 1.00 91.19 186 ALA A O 1
ATOM 1447 N N . SER A 1 187 ? 12.711 17.779 8.058 1.00 95.12 187 SER A N 1
ATOM 1448 C CA . SER A 1 187 ? 13.599 18.465 7.107 1.00 95.12 187 SER A CA 1
ATOM 1449 C C . SER A 1 187 ? 15.029 17.932 7.168 1.00 95.12 187 SER A C 1
ATOM 1451 O O . SER A 1 187 ? 15.640 17.680 6.131 1.00 95.12 187 SER A O 1
ATOM 1453 N N . ALA A 1 188 ? 15.563 17.735 8.378 1.00 96.31 188 ALA A N 1
ATOM 1454 C CA . ALA A 1 188 ? 16.894 17.174 8.581 1.00 96.31 188 ALA A CA 1
ATOM 1455 C C . ALA A 1 188 ? 16.980 15.747 8.023 1.00 96.31 188 ALA A C 1
ATOM 1457 O O . ALA A 1 188 ? 17.924 15.419 7.303 1.00 96.31 188 ALA A O 1
ATOM 1458 N N . LEU A 1 189 ? 15.962 14.921 8.288 1.00 93.75 189 LEU A N 1
ATOM 1459 C CA . LEU A 1 189 ? 15.875 13.571 7.739 1.00 93.75 189 LEU A CA 1
ATOM 1460 C C . LEU A 1 189 ? 15.824 13.592 6.204 1.00 93.75 189 LEU A C 1
ATOM 1462 O O . LEU A 1 189 ? 16.586 12.874 5.557 1.00 93.75 189 LEU A O 1
ATOM 1466 N N . LEU A 1 190 ? 14.993 14.457 5.616 1.00 94.00 190 LEU A N 1
ATOM 1467 C CA . LEU A 1 190 ? 14.895 14.604 4.165 1.00 94.00 190 LEU A CA 1
ATOM 1468 C C . LEU A 1 190 ? 16.220 15.063 3.543 1.00 94.00 190 LEU A C 1
ATOM 1470 O O . LEU A 1 190 ? 16.622 14.530 2.509 1.00 94.00 190 LEU A O 1
ATOM 1474 N N . ALA A 1 191 ? 16.924 16.007 4.171 1.00 95.44 191 ALA A N 1
ATOM 1475 C CA . ALA A 1 191 ? 18.229 16.472 3.710 1.00 95.44 191 ALA A CA 1
ATOM 1476 C C . ALA A 1 191 ? 19.276 15.346 3.736 1.00 95.44 191 ALA A C 1
ATOM 1478 O O . ALA A 1 191 ? 20.023 15.179 2.769 1.00 95.44 191 ALA A O 1
ATOM 1479 N N . LEU A 1 192 ? 19.294 14.530 4.796 1.00 96.44 192 LEU A N 1
ATOM 1480 C CA . LEU A 1 192 ? 20.174 13.362 4.903 1.00 96.44 192 LEU A CA 1
ATOM 1481 C C . LEU A 1 192 ? 19.860 12.315 3.826 1.00 96.44 192 LEU A C 1
ATOM 1483 O O . LEU A 1 192 ? 20.771 11.841 3.141 1.00 96.44 192 LEU A O 1
ATOM 1487 N N . CYS A 1 193 ? 18.580 11.991 3.624 1.00 91.81 193 CYS A N 1
ATOM 1488 C CA . CYS A 1 193 ? 18.139 11.077 2.572 1.00 91.81 193 CYS A CA 1
ATOM 1489 C C . CYS A 1 193 ? 18.489 11.611 1.177 1.00 91.81 193 CYS A C 1
ATOM 1491 O O . CYS A 1 193 ? 19.058 10.882 0.365 1.00 91.81 193 CYS A O 1
ATOM 1493 N N . GLY A 1 194 ? 18.219 12.890 0.910 1.00 91.88 194 GLY A N 1
ATOM 1494 C CA . GLY A 1 194 ? 18.536 13.548 -0.355 1.00 91.88 194 GLY A CA 1
ATOM 1495 C C . GLY A 1 194 ? 20.036 13.548 -0.645 1.00 91.88 194 GLY A C 1
ATOM 1496 O O . GLY A 1 194 ? 20.448 13.194 -1.751 1.00 91.88 194 GLY A O 1
ATOM 1497 N N . PHE A 1 195 ? 20.868 13.849 0.356 1.00 95.44 195 PHE A N 1
ATOM 1498 C CA . PHE A 1 195 ? 22.324 13.778 0.239 1.00 95.44 195 PHE A CA 1
ATOM 1499 C C . PHE A 1 195 ? 22.806 12.351 -0.061 1.00 95.44 195 PHE A C 1
ATOM 1501 O O . PHE A 1 195 ? 23.623 12.148 -0.966 1.00 95.44 195 PHE A O 1
ATOM 1508 N N . TYR A 1 196 ? 22.269 11.351 0.644 1.00 92.62 196 TYR A N 1
ATOM 1509 C CA . TYR A 1 196 ? 22.590 9.944 0.409 1.00 92.62 196 TYR A CA 1
ATOM 1510 C C . TYR A 1 196 ? 22.207 9.497 -1.008 1.00 92.62 196 TYR A C 1
ATOM 1512 O O . TYR A 1 196 ? 23.021 8.884 -1.708 1.00 92.62 196 TYR A O 1
ATOM 1520 N N . VAL A 1 197 ? 20.995 9.825 -1.462 1.00 89.12 197 VAL A N 1
ATOM 1521 C CA . VAL A 1 197 ? 20.517 9.504 -2.814 1.00 89.12 197 VAL A CA 1
ATOM 1522 C C . VAL A 1 197 ? 21.396 10.186 -3.856 1.00 89.12 197 VAL A C 1
ATOM 1524 O O . VAL A 1 197 ? 21.929 9.511 -4.733 1.00 89.12 197 VAL A O 1
ATOM 1527 N N . TRP A 1 198 ? 21.636 11.491 -3.727 1.00 92.25 198 TRP A N 1
ATOM 1528 C CA . TRP A 1 198 ? 22.487 12.262 -4.635 1.00 92.25 198 TRP A CA 1
ATOM 1529 C C . TRP A 1 198 ? 23.890 11.668 -4.779 1.00 92.25 198 TRP A C 1
ATOM 1531 O O . TRP A 1 198 ? 24.393 11.478 -5.893 1.00 92.25 198 TRP A O 1
ATOM 1541 N N . HIS A 1 199 ? 24.519 11.330 -3.655 1.00 93.31 199 HIS A N 1
ATOM 1542 C CA . HIS A 1 199 ? 25.848 10.737 -3.641 1.00 93.31 199 HIS A CA 1
ATOM 1543 C C . HIS A 1 199 ? 25.874 9.366 -4.338 1.00 93.31 199 HIS A C 1
ATOM 1545 O O . HIS A 1 199 ? 26.786 9.090 -5.124 1.00 93.31 199 HIS A O 1
ATOM 1551 N N . ASN A 1 200 ? 24.857 8.524 -4.127 1.00 87.19 200 ASN A N 1
ATOM 1552 C CA . ASN A 1 200 ? 24.753 7.231 -4.806 1.00 87.19 200 ASN A CA 1
ATOM 1553 C C . ASN A 1 200 ? 24.451 7.376 -6.303 1.00 87.19 200 ASN A C 1
ATOM 1555 O O . ASN A 1 200 ? 25.096 6.710 -7.112 1.00 87.19 200 ASN A O 1
ATOM 1559 N N . VAL A 1 201 ? 23.560 8.292 -6.694 1.00 88.81 201 VAL A N 1
ATOM 1560 C CA . VAL A 1 201 ? 23.250 8.584 -8.105 1.00 88.81 201 VAL A CA 1
ATOM 1561 C C . VAL A 1 201 ? 24.505 9.017 -8.864 1.00 88.81 201 VAL A C 1
ATOM 1563 O O . VAL A 1 201 ? 24.755 8.542 -9.974 1.00 88.81 201 VAL A O 1
ATOM 1566 N N . ARG A 1 202 ? 25.357 9.852 -8.254 1.00 89.50 202 ARG A N 1
ATOM 1567 C CA . ARG A 1 202 ? 26.647 10.237 -8.849 1.00 89.50 202 ARG A CA 1
ATOM 1568 C C . ARG A 1 202 ? 27.588 9.043 -9.039 1.00 89.50 202 ARG A C 1
ATOM 1570 O O . ARG A 1 202 ? 28.252 8.963 -10.072 1.00 89.50 202 ARG A O 1
ATOM 1577 N N . LYS A 1 203 ? 27.613 8.093 -8.097 1.00 87.00 203 LYS A N 1
ATOM 1578 C CA . LYS A 1 203 ? 28.448 6.879 -8.181 1.00 87.00 203 LYS A CA 1
ATOM 1579 C C . LYS A 1 203 ? 27.982 5.874 -9.238 1.00 87.00 203 LYS A C 1
ATOM 1581 O O . LYS A 1 203 ? 28.819 5.143 -9.769 1.00 87.00 203 LYS A O 1
ATOM 1586 N N . LEU A 1 204 ? 26.695 5.859 -9.595 1.00 82.56 204 LEU A N 1
ATOM 1587 C CA . LEU A 1 204 ? 26.156 4.948 -10.618 1.00 82.56 204 LEU A CA 1
ATOM 1588 C C . LEU A 1 204 ? 26.802 5.131 -11.999 1.00 82.56 204 LEU A C 1
ATOM 1590 O O . LEU A 1 204 ? 26.816 4.193 -12.788 1.00 82.56 204 LEU A O 1
ATOM 1594 N N . GLY A 1 205 ? 27.369 6.307 -12.291 1.00 73.75 205 GLY A N 1
ATOM 1595 C CA . GLY A 1 205 ? 28.083 6.549 -13.549 1.00 73.75 205 GLY A CA 1
ATOM 1596 C C . GLY A 1 205 ? 29.442 5.848 -13.657 1.00 73.75 205 GLY A C 1
ATOM 1597 O O . GLY A 1 205 ? 29.956 5.731 -14.764 1.00 73.75 205 GLY A O 1
ATOM 1598 N N . VAL A 1 206 ? 30.020 5.405 -12.535 1.00 79.31 206 VAL A N 1
ATOM 1599 C CA . VAL A 1 206 ? 31.373 4.818 -12.470 1.00 79.31 206 VAL A CA 1
ATOM 1600 C C . VAL A 1 206 ? 31.324 3.293 -12.328 1.00 79.31 206 VAL A C 1
ATOM 1602 O O . VAL A 1 206 ? 32.263 2.602 -12.711 1.00 79.31 206 VAL A O 1
ATOM 1605 N N . GLN A 1 207 ? 30.234 2.738 -11.789 1.00 71.62 207 GLN A N 1
ATOM 1606 C CA . GLN A 1 207 ? 30.114 1.297 -11.574 1.00 71.62 207 GLN A CA 1
ATOM 1607 C C . GLN A 1 207 ? 29.591 0.572 -12.820 1.00 71.62 207 GLN A C 1
ATOM 1609 O O . GLN A 1 207 ? 28.478 0.809 -13.281 1.00 71.62 207 GLN A O 1
ATOM 1614 N N . SER A 1 208 ? 30.368 -0.393 -13.306 1.00 61.81 208 SER A N 1
ATOM 1615 C CA . SER A 1 208 ? 30.072 -1.229 -14.477 1.00 61.81 208 SER A CA 1
ATOM 1616 C C . SER A 1 208 ? 29.112 -2.397 -14.206 1.00 61.81 208 SER A C 1
ATOM 1618 O O . SER A 1 208 ? 29.008 -3.304 -15.028 1.00 61.81 208 SER A O 1
ATOM 1620 N N . ARG A 1 209 ? 28.411 -2.436 -13.062 1.00 70.12 209 ARG A N 1
ATOM 1621 C CA . ARG A 1 209 ? 27.568 -3.598 -12.729 1.00 70.12 209 ARG A CA 1
ATOM 1622 C C . ARG A 1 209 ? 26.374 -3.685 -13.679 1.00 70.12 209 ARG A C 1
ATOM 1624 O O . ARG A 1 209 ? 25.614 -2.725 -13.737 1.00 70.12 209 ARG A O 1
ATOM 1631 N N . PRO A 1 210 ? 26.156 -4.801 -14.387 1.00 65.31 210 PRO A N 1
ATOM 1632 C CA . PRO A 1 210 ? 25.100 -4.896 -15.392 1.00 65.31 210 PRO A CA 1
ATOM 1633 C C . PRO A 1 210 ? 23.692 -4.841 -14.784 1.00 65.31 210 PRO A C 1
ATOM 1635 O O . PRO A 1 210 ? 22.782 -4.382 -15.456 1.00 65.31 210 PRO A O 1
ATOM 1638 N N . PHE A 1 211 ? 23.528 -5.214 -13.509 1.00 74.81 211 PHE A N 1
ATOM 1639 C CA . PHE A 1 211 ? 22.231 -5.254 -12.836 1.00 74.81 211 PHE A CA 1
ATOM 1640 C C . PHE A 1 211 ? 22.275 -4.524 -11.488 1.00 74.81 211 PHE A C 1
ATOM 1642 O O . PHE A 1 211 ? 23.141 -4.795 -10.651 1.00 74.81 211 PHE A O 1
ATOM 1649 N N . GLY A 1 212 ? 21.371 -3.563 -11.293 1.00 80.94 212 GLY A N 1
ATOM 1650 C CA . GLY A 1 212 ? 21.296 -2.748 -10.082 1.00 80.94 212 GLY A CA 1
ATOM 1651 C C . GLY A 1 212 ? 20.199 -3.209 -9.122 1.00 80.94 212 GLY A C 1
ATOM 1652 O O . GLY A 1 212 ? 19.102 -3.548 -9.544 1.00 80.94 212 GLY A O 1
ATOM 1653 N N . PHE A 1 213 ? 20.468 -3.126 -7.817 1.00 88.44 213 PHE A N 1
ATOM 1654 C CA . PHE A 1 213 ? 19.470 -3.299 -6.749 1.00 88.44 213 PHE A CA 1
ATOM 1655 C C . PHE A 1 213 ? 18.274 -2.338 -6.898 1.00 88.44 213 PHE A C 1
ATOM 1657 O O . PHE A 1 213 ? 17.125 -2.724 -6.717 1.00 88.44 213 PHE A O 1
ATOM 1664 N N . VAL A 1 214 ? 18.549 -1.084 -7.273 1.00 90.62 214 VAL A N 1
ATOM 1665 C CA . VAL A 1 214 ? 17.556 -0.001 -7.345 1.00 90.62 214 VAL A CA 1
ATOM 1666 C C . VAL A 1 214 ? 16.406 -0.290 -8.320 1.00 90.62 214 VAL A C 1
ATOM 1668 O O . VAL A 1 214 ? 15.264 -0.263 -7.870 1.00 90.62 214 VAL A O 1
ATOM 1671 N N . PRO A 1 215 ? 16.638 -0.575 -9.617 1.00 91.50 215 PRO A N 1
ATOM 1672 C CA . PRO A 1 215 ? 15.540 -0.791 -10.558 1.00 91.50 215 PRO A CA 1
ATOM 1673 C C . PRO A 1 215 ? 14.680 -2.019 -10.224 1.00 91.50 215 PRO A C 1
ATOM 1675 O O . PRO A 1 215 ? 13.485 -2.002 -10.506 1.00 91.50 215 PRO A O 1
ATOM 1678 N N . VAL A 1 216 ? 15.244 -3.039 -9.561 1.00 92.31 216 VAL A N 1
ATOM 1679 C CA . VAL A 1 216 ? 14.462 -4.171 -9.034 1.00 92.31 216 VAL A CA 1
ATOM 1680 C C . VAL A 1 216 ? 13.525 -3.697 -7.930 1.00 92.31 216 VAL A C 1
ATOM 1682 O O . VAL A 1 216 ? 12.328 -3.932 -8.024 1.00 92.31 216 VAL A O 1
ATOM 1685 N N . CYS A 1 217 ? 14.030 -2.962 -6.936 1.00 93.06 217 CYS A N 1
ATOM 1686 C CA . CYS A 1 217 ? 13.192 -2.412 -5.868 1.00 93.06 217 CYS A CA 1
ATOM 1687 C C . CYS A 1 217 ? 12.090 -1.489 -6.403 1.00 93.06 217 CYS A C 1
ATOM 1689 O O . CYS A 1 217 ? 10.955 -1.591 -5.949 1.00 93.06 217 CYS A O 1
ATOM 1691 N N . LEU A 1 218 ? 12.398 -0.630 -7.385 1.00 93.50 218 LEU A N 1
ATOM 1692 C CA . LEU A 1 218 ? 11.414 0.264 -8.014 1.00 93.50 218 LEU A CA 1
ATOM 1693 C C . LEU A 1 218 ? 10.260 -0.494 -8.682 1.00 93.50 218 LEU A C 1
ATOM 1695 O O . LEU A 1 218 ? 9.189 0.076 -8.851 1.00 93.50 218 LEU A O 1
ATOM 1699 N N . LEU A 1 219 ? 10.471 -1.756 -9.060 1.00 94.19 219 LEU A N 1
ATOM 1700 C CA . LEU A 1 219 ? 9.450 -2.600 -9.666 1.00 94.19 219 LEU A CA 1
ATOM 1701 C C . LEU A 1 219 ? 8.752 -3.498 -8.635 1.00 94.19 219 LEU A C 1
ATOM 1703 O O . LEU A 1 219 ? 7.525 -3.576 -8.610 1.00 94.19 219 LEU A O 1
ATOM 1707 N N . THR A 1 220 ? 9.512 -4.188 -7.785 1.00 94.62 220 THR A N 1
ATOM 1708 C CA . THR A 1 220 ? 8.961 -5.238 -6.921 1.00 94.62 220 THR A CA 1
ATOM 1709 C C . THR A 1 220 ? 8.286 -4.686 -5.671 1.00 94.62 220 THR A C 1
ATOM 1711 O O . THR A 1 220 ? 7.293 -5.261 -5.241 1.00 94.62 220 THR A O 1
ATOM 1714 N N . VAL A 1 221 ? 8.754 -3.562 -5.115 1.00 94.06 221 VAL A N 1
ATOM 1715 C CA . VAL A 1 221 ? 8.118 -2.922 -3.948 1.00 94.06 221 VAL A CA 1
ATOM 1716 C C . VAL A 1 221 ? 6.676 -2.494 -4.250 1.00 94.06 221 VAL A C 1
ATOM 1718 O O . VAL A 1 221 ? 5.781 -2.963 -3.546 1.00 94.06 221 VAL A O 1
ATOM 1721 N N . PRO A 1 222 ? 6.390 -1.683 -5.290 1.00 94.38 222 PRO A N 1
ATOM 1722 C CA . PRO A 1 222 ? 5.007 -1.343 -5.620 1.00 94.38 222 PRO A CA 1
ATOM 1723 C C . PRO A 1 222 ? 4.188 -2.550 -6.066 1.00 94.38 222 PRO A C 1
ATOM 1725 O O . PRO A 1 222 ? 3.017 -2.639 -5.710 1.00 94.38 222 PRO A O 1
ATOM 1728 N N . GLY A 1 223 ? 4.794 -3.493 -6.796 1.00 93.94 223 GLY A N 1
ATOM 1729 C CA . GLY A 1 223 ? 4.118 -4.721 -7.211 1.00 93.94 223 GLY A CA 1
ATOM 1730 C C . GLY A 1 223 ? 3.655 -5.566 -6.022 1.00 93.94 223 GLY A C 1
ATOM 1731 O O . GLY A 1 223 ? 2.496 -5.971 -5.973 1.00 93.94 223 GLY A O 1
ATOM 1732 N N . LEU A 1 224 ? 4.527 -5.782 -5.032 1.00 94.44 224 LEU A N 1
ATOM 1733 C CA . LEU A 1 224 ? 4.174 -6.495 -3.805 1.00 94.44 224 LEU A CA 1
ATOM 1734 C C . LEU A 1 224 ? 3.140 -5.722 -2.989 1.00 94.44 224 LEU A C 1
ATOM 1736 O O . LEU A 1 224 ? 2.213 -6.329 -2.465 1.00 94.44 224 LEU A O 1
ATOM 1740 N N . SER A 1 225 ? 3.292 -4.404 -2.875 1.00 92.69 225 SER A N 1
ATOM 1741 C CA . SER A 1 225 ? 2.354 -3.572 -2.124 1.00 92.69 225 SER A CA 1
ATOM 1742 C C . SER A 1 225 ? 0.947 -3.627 -2.726 1.00 92.69 225 SER A C 1
ATOM 1744 O O . SER A 1 225 ? -0.029 -3.845 -2.010 1.00 92.69 225 SER A O 1
ATOM 1746 N N . LEU A 1 226 ? 0.845 -3.540 -4.057 1.00 93.50 226 LEU A N 1
ATOM 1747 C CA . LEU A 1 226 ? -0.410 -3.706 -4.788 1.00 93.50 226 LEU A CA 1
ATOM 1748 C C . LEU A 1 226 ? -0.982 -5.117 -4.601 1.00 93.50 226 LEU A C 1
ATOM 1750 O O . LEU A 1 226 ? -2.174 -5.268 -4.350 1.00 93.50 226 LEU A O 1
ATOM 1754 N N . PHE A 1 227 ? -0.143 -6.152 -4.677 1.00 94.19 227 PHE A N 1
ATOM 1755 C CA . PHE A 1 227 ? -0.571 -7.528 -4.425 1.00 94.19 227 PHE A CA 1
ATOM 1756 C C . PHE A 1 227 ? -1.112 -7.710 -3.000 1.00 94.19 227 PHE A C 1
ATOM 1758 O O . PHE A 1 227 ? -2.182 -8.284 -2.813 1.00 94.19 227 PHE A O 1
ATOM 1765 N N . ALA A 1 228 ? -0.412 -7.188 -1.991 1.00 92.94 228 ALA A N 1
ATOM 1766 C CA . ALA A 1 228 ? -0.856 -7.230 -0.603 1.00 92.94 228 ALA A CA 1
ATOM 1767 C C . ALA A 1 228 ? -2.198 -6.509 -0.428 1.00 92.94 228 ALA A C 1
ATOM 1769 O O . ALA A 1 228 ? -3.090 -7.018 0.247 1.00 92.94 228 ALA A O 1
ATOM 1770 N N . HIS A 1 229 ? -2.377 -5.369 -1.090 1.00 89.94 229 HIS A N 1
ATOM 1771 C CA . HIS A 1 229 ? -3.638 -4.642 -1.076 1.00 89.94 229 HIS A CA 1
ATOM 1772 C C . HIS A 1 229 ? -4.793 -5.479 -1.646 1.00 89.94 229 HIS A C 1
ATOM 1774 O O . HIS A 1 229 ? -5.811 -5.657 -0.986 1.00 89.94 229 HIS A O 1
ATOM 1780 N N . MET A 1 230 ? -4.601 -6.070 -2.826 1.00 91.31 230 MET A N 1
ATOM 1781 C CA . MET A 1 230 ? -5.646 -6.828 -3.523 1.00 91.31 230 MET A CA 1
ATOM 1782 C C . MET A 1 230 ? -5.959 -8.182 -2.874 1.00 91.31 230 MET A C 1
ATOM 1784 O O . MET A 1 230 ? -7.096 -8.644 -2.936 1.00 91.31 230 MET A O 1
ATOM 1788 N N . CYS A 1 231 ? -4.959 -8.847 -2.293 1.00 94.19 231 CYS A N 1
ATOM 1789 C CA . CYS A 1 231 ? -5.087 -10.242 -1.864 1.00 94.19 231 CYS A CA 1
ATOM 1790 C C . CYS A 1 231 ? -5.029 -10.441 -0.346 1.00 94.19 231 CYS A C 1
ATOM 1792 O O . CYS A 1 231 ? -5.528 -11.453 0.140 1.00 94.19 231 CYS A O 1
ATOM 1794 N N . VAL A 1 232 ? -4.409 -9.527 0.406 1.00 94.00 232 VAL A N 1
ATOM 1795 C CA . VAL A 1 232 ? -4.133 -9.716 1.841 1.00 94.00 232 VAL A CA 1
ATOM 1796 C C . VAL A 1 232 ? -5.009 -8.820 2.713 1.00 94.00 232 VAL A C 1
ATOM 1798 O O . VAL A 1 232 ? -5.526 -9.304 3.717 1.00 94.00 232 VAL A O 1
ATOM 1801 N N . ILE A 1 233 ? -5.231 -7.552 2.346 1.00 92.81 233 ILE A N 1
ATOM 1802 C CA . ILE A 1 233 ? -5.974 -6.612 3.209 1.00 92.81 233 ILE A CA 1
ATOM 1803 C C . ILE A 1 233 ? -7.403 -7.094 3.480 1.00 92.81 233 ILE A C 1
ATOM 1805 O O . ILE A 1 233 ? -7.802 -7.125 4.638 1.00 92.81 233 ILE A O 1
ATOM 1809 N N . GLY A 1 234 ? -8.143 -7.543 2.461 1.00 92.94 234 GLY A N 1
ATOM 1810 C CA . GLY A 1 234 ? -9.520 -8.027 2.634 1.00 92.94 234 GLY A CA 1
ATOM 1811 C C . GLY A 1 234 ? -9.645 -9.160 3.669 1.00 92.94 234 GLY A C 1
ATOM 1812 O O . GLY A 1 234 ? -10.353 -8.993 4.664 1.00 92.94 234 GLY A O 1
ATOM 1813 N N . PRO A 1 235 ? -8.933 -10.294 3.498 1.00 95.75 235 PRO A N 1
ATOM 1814 C CA . PRO A 1 235 ? -8.955 -11.388 4.471 1.00 95.75 235 PRO A CA 1
ATOM 1815 C C . PRO A 1 235 ? -8.495 -10.985 5.877 1.00 95.75 235 PRO A C 1
ATOM 1817 O O . PRO A 1 235 ? -9.105 -11.388 6.868 1.00 95.75 235 PRO A O 1
ATOM 1820 N N . VAL A 1 236 ? -7.432 -10.183 5.984 1.00 95.94 236 VAL A N 1
ATOM 1821 C CA . VAL A 1 236 ? -6.873 -9.781 7.284 1.00 95.94 236 VAL A CA 1
ATOM 1822 C C . VAL A 1 236 ? -7.790 -8.769 7.987 1.00 95.94 236 VAL A C 1
ATOM 1824 O O . VAL A 1 236 ? -7.980 -8.861 9.200 1.00 95.94 236 VAL A O 1
ATOM 1827 N N . SER A 1 237 ? -8.433 -7.862 7.252 1.00 94.56 237 SER A N 1
ATOM 1828 C CA . SER A 1 237 ? -9.450 -6.963 7.804 1.00 94.56 237 SER A CA 1
ATOM 1829 C C . SER A 1 237 ? -10.683 -7.730 8.277 1.00 94.56 237 SER A C 1
ATOM 1831 O O . SER A 1 237 ? -11.139 -7.496 9.393 1.00 94.56 237 SER A O 1
ATOM 1833 N N . ALA A 1 238 ? -11.173 -8.708 7.510 1.00 95.19 238 ALA A N 1
ATOM 1834 C CA . ALA A 1 238 ? -12.281 -9.562 7.944 1.00 95.19 238 ALA A CA 1
ATOM 1835 C C . ALA A 1 238 ? -11.944 -10.328 9.238 1.00 95.19 238 ALA A C 1
ATOM 1837 O O . ALA A 1 238 ? -12.749 -10.358 10.170 1.00 95.19 238 ALA A O 1
ATOM 1838 N N . TYR A 1 239 ? -10.729 -10.881 9.334 1.00 96.31 239 TYR A N 1
ATOM 1839 C CA . TYR A 1 239 ? -10.235 -11.511 10.561 1.00 96.31 239 TYR A CA 1
ATOM 1840 C C . TYR A 1 239 ? -10.205 -10.527 11.739 1.00 96.31 239 TYR A C 1
ATOM 1842 O O . TYR A 1 239 ? -10.716 -10.817 12.822 1.00 96.31 239 TYR A O 1
ATOM 1850 N N . SER A 1 240 ? -9.640 -9.340 11.522 1.00 96.00 240 SER A N 1
ATOM 1851 C CA . SER A 1 240 ? -9.541 -8.297 12.537 1.00 96.00 240 SER A CA 1
ATOM 1852 C C . SER A 1 240 ? -10.909 -7.814 13.024 1.00 96.00 240 SER A C 1
ATOM 1854 O O . SER A 1 240 ? -11.085 -7.600 14.225 1.00 96.00 240 SER A O 1
ATOM 1856 N N . ARG A 1 241 ? -11.877 -7.690 12.115 1.00 95.81 241 ARG A N 1
ATOM 1857 C CA . ARG A 1 241 ? -13.268 -7.345 12.409 1.00 95.81 241 ARG A CA 1
ATOM 1858 C C . ARG A 1 241 ? -13.934 -8.400 13.281 1.00 95.81 241 ARG A C 1
ATOM 1860 O O . ARG A 1 241 ? -14.517 -8.047 14.303 1.00 95.81 241 ARG A O 1
ATOM 1867 N N . GLY A 1 242 ? -13.801 -9.677 12.920 1.00 96.56 242 GLY A N 1
ATOM 1868 C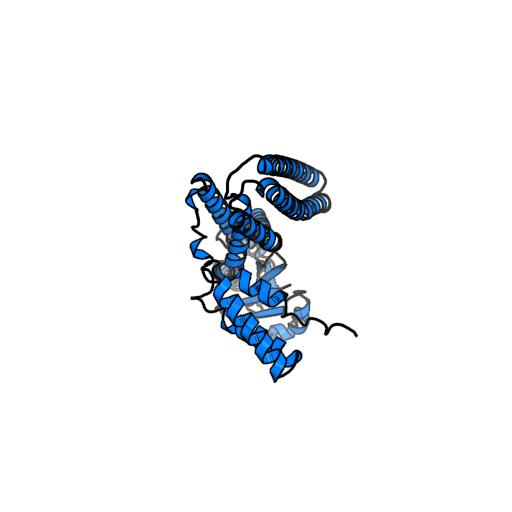 CA . GLY A 1 242 ? -14.324 -10.790 13.715 1.00 96.56 242 GLY A CA 1
ATOM 1869 C C . GLY A 1 242 ? -13.758 -10.792 15.136 1.00 96.56 242 GLY A C 1
ATOM 1870 O O . GLY A 1 242 ? -14.517 -10.858 16.101 1.00 96.56 242 GLY A O 1
ATOM 1871 N N . LEU A 1 243 ? -12.444 -10.589 15.274 1.00 96.06 243 LEU A N 1
ATOM 1872 C CA . LEU A 1 243 ? -11.789 -10.486 16.579 1.00 96.06 243 LEU A CA 1
ATOM 1873 C C . LEU A 1 243 ? -12.313 -9.302 17.412 1.00 96.06 243 LEU A C 1
ATOM 1875 O O . LEU A 1 243 ? -12.493 -9.423 18.626 1.00 96.06 243 LEU A O 1
ATOM 1879 N N . ALA A 1 244 ? -12.550 -8.152 16.779 1.00 95.81 244 ALA A N 1
ATOM 1880 C CA . ALA A 1 244 ? -13.096 -6.983 17.457 1.00 95.81 244 ALA A CA 1
ATOM 1881 C C . ALA A 1 244 ? -14.554 -7.188 17.899 1.00 95.81 244 ALA A C 1
ATOM 1883 O O . ALA A 1 244 ? -14.918 -6.771 19.001 1.00 95.81 244 ALA A O 1
ATOM 1884 N N . MET A 1 245 ? -15.362 -7.885 17.095 1.00 95.88 245 MET A N 1
ATOM 1885 C CA . MET A 1 245 ? -16.714 -8.306 17.474 1.00 95.88 245 MET A CA 1
ATOM 1886 C C . MET A 1 245 ? -16.682 -9.273 18.663 1.00 95.88 245 MET A C 1
ATOM 1888 O O . MET A 1 245 ? -17.353 -9.008 19.654 1.00 95.88 245 MET A O 1
ATOM 1892 N N . ASP A 1 246 ? -15.847 -10.322 18.625 1.00 95.25 246 ASP A N 1
ATOM 1893 C CA . ASP A 1 246 ? -15.702 -11.300 19.723 1.00 95.25 246 ASP A CA 1
ATOM 1894 C C . ASP A 1 246 ? -15.408 -10.633 21.064 1.00 95.25 246 ASP A C 1
ATOM 1896 O O . ASP A 1 246 ? -15.966 -10.994 22.096 1.00 95.25 246 ASP A O 1
ATOM 1900 N N . ARG A 1 247 ? -14.529 -9.633 21.056 1.00 93.56 247 ARG A N 1
ATOM 1901 C CA . ARG A 1 247 ? -14.151 -8.901 22.269 1.00 93.56 247 ARG A CA 1
ATOM 1902 C C . ARG A 1 247 ? -15.205 -7.891 22.704 1.00 93.56 247 ARG A C 1
ATOM 1904 O O . ARG A 1 247 ? -15.317 -7.604 23.891 1.00 93.56 247 ARG A O 1
ATOM 1911 N N . SER A 1 248 ? -15.998 -7.386 21.765 1.00 95.00 248 SER A N 1
ATOM 1912 C CA . SER A 1 248 ? -17.126 -6.507 22.072 1.00 95.00 248 SER A CA 1
ATOM 1913 C C . SER A 1 248 ? -18.290 -7.260 22.723 1.00 95.00 248 SER A C 1
ATOM 1915 O O . SER A 1 248 ? -19.034 -6.646 23.483 1.00 95.00 248 SER A O 1
ATOM 1917 N N . GLU A 1 249 ? -18.425 -8.574 22.503 1.00 95.62 249 GLU A N 1
ATOM 1918 C CA . GLU A 1 249 ? -19.435 -9.406 23.181 1.00 95.62 249 GLU A CA 1
ATOM 1919 C C . GLU A 1 249 ? -19.274 -9.391 24.712 1.00 95.62 249 GLU A C 1
ATOM 1921 O O . GLU A 1 249 ? -20.264 -9.384 25.441 1.00 95.62 249 GLU A O 1
ATOM 1926 N N . GLU A 1 250 ? -18.039 -9.302 25.219 1.00 95.31 250 GLU A N 1
ATOM 1927 C CA . GLU A 1 250 ? -17.775 -9.155 26.657 1.00 95.31 250 GLU A CA 1
ATOM 1928 C C . GLU A 1 250 ? -18.360 -7.839 27.197 1.00 95.31 250 GLU A C 1
ATOM 1930 O O . GLU A 1 250 ? -19.092 -7.835 28.188 1.00 95.31 250 GLU A O 1
ATOM 1935 N N . LEU A 1 251 ? -18.117 -6.724 26.498 1.00 95.75 251 LEU A N 1
ATOM 1936 C CA . LEU A 1 251 ? -18.689 -5.420 26.841 1.00 95.75 251 LEU A CA 1
ATOM 1937 C C . LEU A 1 251 ? -20.225 -5.433 26.758 1.00 95.75 251 LEU A C 1
ATOM 1939 O O . LEU A 1 251 ? -20.895 -4.912 27.649 1.00 95.75 251 LEU A O 1
ATOM 1943 N N . ILE A 1 252 ? -20.783 -6.039 25.710 1.00 96.69 252 ILE A N 1
ATOM 1944 C CA . ILE A 1 252 ? -22.232 -6.205 25.520 1.00 96.69 252 ILE A CA 1
ATOM 1945 C C . ILE A 1 252 ? -22.838 -6.978 26.698 1.00 96.69 252 ILE A C 1
ATOM 1947 O O . ILE A 1 252 ? -23.861 -6.558 27.246 1.00 96.69 252 ILE A O 1
ATOM 1951 N N . GLY A 1 253 ? -22.187 -8.059 27.133 1.00 97.19 253 GLY A N 1
ATOM 1952 C CA . GLY A 1 253 ? -22.588 -8.833 28.306 1.00 97.19 253 GLY A CA 1
ATOM 1953 C C . GLY A 1 253 ? -22.618 -7.993 29.585 1.00 97.19 253 GLY A C 1
ATOM 1954 O O . GLY A 1 253 ? -23.606 -8.033 30.319 1.00 97.19 253 GLY A O 1
ATOM 1955 N N . LEU A 1 254 ? -21.590 -7.170 29.816 1.00 97.19 254 LEU A N 1
ATOM 1956 C CA . LEU A 1 254 ? -21.522 -6.271 30.976 1.00 97.19 254 LEU A CA 1
ATOM 1957 C C . LEU A 1 254 ? -22.630 -5.206 30.954 1.00 97.19 254 LEU A C 1
ATOM 1959 O O . LEU A 1 254 ? -23.275 -4.960 31.974 1.00 97.19 254 LEU A O 1
ATOM 1963 N N . VAL A 1 255 ? -22.896 -4.596 29.795 1.00 97.25 255 VAL A N 1
ATOM 1964 C CA . VAL A 1 255 ? -23.985 -3.614 29.626 1.00 97.25 255 VAL A CA 1
ATOM 1965 C C . VAL A 1 255 ? -25.346 -4.239 29.955 1.00 97.25 255 VAL A C 1
ATOM 1967 O O . VAL A 1 255 ? -26.190 -3.618 30.608 1.00 97.25 255 VAL A O 1
ATOM 1970 N N . GLU A 1 256 ? -25.570 -5.481 29.537 1.00 97.12 256 GLU A N 1
ATOM 1971 C CA . GLU A 1 256 ? -26.815 -6.208 29.794 1.00 97.12 256 GLU A CA 1
ATOM 1972 C C . GLU A 1 256 ? -26.965 -6.663 31.244 1.00 97.12 256 GLU A C 1
ATOM 1974 O O . GLU A 1 256 ? -28.063 -6.588 31.812 1.00 97.12 256 GLU A O 1
ATOM 1979 N N . GLN A 1 257 ? -25.862 -7.058 31.878 1.00 97.56 257 GLN A N 1
ATOM 1980 C CA . GLN A 1 257 ? -25.831 -7.293 33.315 1.00 97.56 257 GLN A CA 1
ATOM 1981 C C . GLN A 1 257 ? -26.220 -6.017 34.074 1.00 97.56 257 GLN A C 1
ATOM 1983 O O . GLN A 1 257 ? -27.134 -6.046 34.902 1.00 97.56 257 GLN A O 1
ATOM 1988 N N . PHE A 1 258 ? -25.615 -4.877 33.728 1.00 97.56 258 PHE A N 1
ATOM 1989 C CA . PHE A 1 258 ? -25.939 -3.586 34.335 1.00 97.56 258 PHE A CA 1
ATOM 1990 C C . PHE A 1 258 ? -27.422 -3.237 34.173 1.00 97.56 258 PHE A C 1
ATOM 1992 O O . PHE A 1 258 ? -28.076 -2.841 35.141 1.00 97.56 258 PHE A O 1
ATOM 1999 N N . LYS A 1 259 ? -27.993 -3.433 32.976 1.00 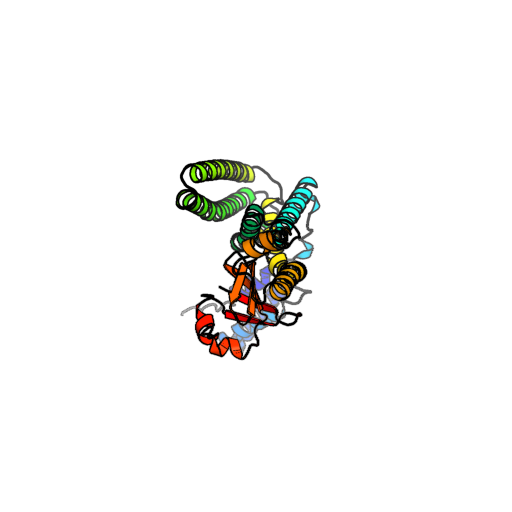96.75 259 LYS A N 1
ATOM 2000 C CA . LYS A 1 259 ? -29.430 -3.220 32.745 1.00 96.75 259 LYS A CA 1
ATOM 2001 C C . LYS A 1 259 ? -30.293 -4.115 33.625 1.00 96.75 259 LYS A C 1
ATOM 2003 O O . LYS A 1 259 ? -31.318 -3.662 34.137 1.00 96.75 259 LYS A O 1
ATOM 2008 N N . THR A 1 260 ? -29.898 -5.368 33.816 1.00 97.00 260 THR A N 1
ATOM 2009 C CA . THR A 1 260 ? -30.640 -6.316 34.656 1.00 97.00 260 THR A CA 1
ATOM 2010 C C . THR A 1 260 ? -30.693 -5.849 36.114 1.00 97.00 260 THR A C 1
ATOM 2012 O O . THR A 1 260 ? -31.769 -5.898 36.726 1.00 97.00 260 THR A O 1
ATOM 2015 N N . GLU A 1 261 ? -29.572 -5.332 36.628 1.00 97.56 261 GLU A N 1
ATOM 2016 C CA . GLU A 1 261 ? -29.406 -4.847 38.005 1.00 97.56 261 GLU A CA 1
ATOM 2017 C C . GLU A 1 261 ? -30.052 -3.474 38.250 1.00 97.56 261 GLU A C 1
ATOM 2019 O O . GLU A 1 261 ? -30.748 -3.280 39.247 1.00 97.56 261 GLU A O 1
ATOM 2024 N N . LYS A 1 262 ? -29.841 -2.510 37.347 1.00 97.19 262 LYS A N 1
ATOM 2025 C CA . LYS A 1 262 ? -30.263 -1.107 37.520 1.00 97.19 262 LYS A CA 1
ATOM 2026 C C . LYS A 1 262 ? -31.566 -0.753 36.804 1.00 97.19 262 LYS A C 1
ATOM 2028 O O . LYS A 1 262 ? -32.047 0.366 36.958 1.00 97.19 262 LYS A O 1
ATOM 2033 N N . LYS A 1 263 ? -32.133 -1.678 36.021 1.00 97.00 263 LYS A N 1
ATOM 2034 C CA . LYS A 1 263 ? -33.341 -1.495 35.189 1.00 97.00 263 LYS A CA 1
ATOM 2035 C C . LYS A 1 263 ? -33.238 -0.386 34.130 1.00 97.00 263 LYS A C 1
ATOM 2037 O O . LYS A 1 263 ? -34.249 -0.011 33.549 1.00 97.00 263 LYS A O 1
ATOM 2042 N N . ARG A 1 264 ? -32.027 0.093 33.836 1.00 96.00 264 ARG A N 1
ATOM 2043 C CA . ARG A 1 264 ? -31.710 1.044 32.758 1.00 96.00 264 ARG A CA 1
ATOM 2044 C C . ARG A 1 264 ? -30.326 0.752 32.187 1.00 96.00 264 ARG A C 1
ATOM 2046 O O . ARG A 1 264 ? -29.505 0.155 32.878 1.00 96.00 264 ARG A O 1
ATOM 2053 N N . TYR A 1 265 ? -30.058 1.194 30.963 1.00 96.81 265 TYR A N 1
ATOM 2054 C CA . TYR A 1 265 ? -28.712 1.138 30.393 1.00 96.81 265 TYR A CA 1
ATOM 2055 C C . TYR A 1 265 ? -27.766 2.144 31.084 1.00 96.81 265 TYR A C 1
ATOM 2057 O O . TYR A 1 265 ? -28.232 3.167 31.607 1.00 96.81 265 TYR A O 1
ATOM 2065 N N . PRO A 1 266 ? -26.448 1.866 31.140 1.00 97.12 266 PRO A N 1
ATOM 2066 C CA . PRO A 1 266 ? -25.478 2.837 31.635 1.00 97.12 266 PRO A CA 1
ATOM 2067 C C . PRO A 1 266 ? -25.379 4.015 30.656 1.00 97.12 266 PRO A C 1
ATOM 2069 O O . PRO A 1 266 ? -25.448 3.821 29.441 1.00 97.12 266 PRO A O 1
ATOM 2072 N N . LEU A 1 267 ? -25.213 5.230 31.178 1.00 95.19 267 LEU A N 1
ATOM 2073 C CA . LEU A 1 267 ? -25.071 6.460 30.389 1.00 95.19 267 LEU A CA 1
ATOM 2074 C C . LEU A 1 267 ? -23.680 6.574 29.759 1.00 95.19 267 LEU A C 1
ATOM 2076 O O . LEU A 1 267 ? -23.507 7.223 28.730 1.00 95.19 267 LEU A O 1
ATOM 2080 N N . SER A 1 268 ? -22.678 5.950 30.376 1.00 95.69 268 SER A N 1
ATOM 2081 C CA . SER A 1 268 ? -21.306 5.924 29.883 1.00 95.69 268 SER A CA 1
ATOM 2082 C C . SER A 1 268 ? -20.598 4.630 30.274 1.00 95.69 268 SER A C 1
ATOM 2084 O O . SER A 1 268 ? -20.973 3.952 31.232 1.00 95.69 268 SER A O 1
ATOM 2086 N N . LEU A 1 269 ? -19.520 4.314 29.556 1.00 95.38 269 LEU A N 1
ATOM 2087 C CA . LEU A 1 269 ? -18.639 3.196 29.893 1.00 95.38 269 LEU A CA 1
ATOM 2088 C C . LEU A 1 269 ? -18.008 3.351 31.285 1.00 95.38 269 LEU A C 1
ATOM 2090 O O . LEU A 1 269 ? -17.854 2.368 31.998 1.00 95.38 269 LEU A O 1
ATOM 2094 N N . GLN A 1 270 ? -17.735 4.584 31.717 1.00 96.81 270 GLN A N 1
ATOM 2095 C CA . GLN A 1 270 ? -17.197 4.857 33.049 1.00 96.81 270 GLN A CA 1
ATOM 2096 C C . GLN A 1 270 ? -18.210 4.546 34.164 1.00 96.81 270 GLN A C 1
ATOM 2098 O O . GLN A 1 270 ? -17.831 4.074 35.234 1.00 96.81 270 GLN A O 1
ATOM 2103 N N . GLU A 1 271 ? -19.507 4.784 33.931 1.00 97.25 271 GLU A N 1
ATOM 2104 C CA . GLU A 1 271 ? -20.558 4.401 34.883 1.00 97.25 271 GLU A CA 1
ATOM 2105 C C . GLU A 1 271 ? -20.633 2.879 35.047 1.00 97.25 271 GLU A C 1
ATOM 2107 O O . GLU A 1 271 ? -20.766 2.385 36.171 1.00 97.25 271 GLU A O 1
ATOM 2112 N N . LEU A 1 272 ? -20.521 2.149 33.934 1.00 97.12 272 LEU A N 1
ATOM 2113 C CA . LEU A 1 272 ? -20.491 0.689 33.912 1.00 97.12 272 LEU A CA 1
ATOM 2114 C C . LEU A 1 272 ? -19.297 0.148 34.714 1.00 97.12 272 LEU A C 1
ATOM 2116 O O . LEU A 1 272 ? -19.479 -0.695 35.592 1.00 97.12 272 LEU A O 1
ATOM 2120 N N . GLU A 1 273 ? -18.107 0.695 34.460 1.00 96.88 273 GLU A N 1
ATOM 2121 C CA . GLU A 1 273 ? -16.845 0.341 35.122 1.00 96.88 273 GLU A CA 1
ATOM 2122 C C . GLU A 1 273 ? -16.924 0.554 36.645 1.00 96.88 273 GLU A C 1
ATOM 2124 O O . GLU A 1 273 ? -16.637 -0.351 37.432 1.00 96.88 273 GLU A O 1
ATOM 2129 N N . ASN A 1 274 ? -17.422 1.721 37.069 1.00 97.19 274 ASN A N 1
ATOM 2130 C CA . ASN A 1 274 ? -17.571 2.074 38.482 1.00 97.19 274 ASN A CA 1
ATOM 2131 C C . ASN A 1 274 ? -18.637 1.235 39.199 1.00 97.19 274 ASN A C 1
ATOM 2133 O O . ASN A 1 274 ? -18.466 0.880 40.363 1.00 97.19 274 ASN A O 1
ATOM 2137 N N . SER A 1 275 ? -19.752 0.936 38.529 1.00 97.19 275 SER A N 1
ATOM 2138 C CA . SER A 1 275 ? -20.888 0.265 39.171 1.00 97.19 275 SER A CA 1
ATOM 2139 C C . SER A 1 275 ? -20.675 -1.232 39.335 1.00 97.19 275 SER A C 1
ATOM 2141 O O . SER A 1 275 ? -21.087 -1.786 40.351 1.00 97.19 275 SER A O 1
ATOM 2143 N N . LEU A 1 276 ? -20.032 -1.878 38.359 1.00 96.44 276 LEU A N 1
ATOM 2144 C CA . LEU A 1 276 ? -19.726 -3.308 38.418 1.00 96.44 276 LEU A CA 1
ATOM 2145 C C . LEU A 1 276 ? -18.356 -3.592 39.049 1.00 96.44 276 LEU A C 1
ATOM 2147 O O . LEU A 1 276 ? -18.060 -4.744 39.348 1.00 96.44 276 LEU A O 1
ATOM 2151 N N . SER A 1 277 ? -17.522 -2.567 39.275 1.00 96.06 277 SER A N 1
ATOM 2152 C CA . SER A 1 277 ? -16.128 -2.733 39.722 1.00 96.06 277 SER A CA 1
ATOM 2153 C C . SER A 1 277 ? -15.316 -3.659 38.799 1.00 96.06 277 SER A C 1
ATOM 2155 O O . SER A 1 277 ? -14.433 -4.390 39.248 1.00 96.06 277 SER A O 1
ATOM 2157 N N . VAL A 1 278 ? -15.627 -3.641 37.500 1.00 96.12 278 VAL A N 1
ATOM 2158 C CA . VAL A 1 278 ? -14.968 -4.438 36.454 1.00 96.12 278 VAL A CA 1
ATOM 2159 C C . VAL A 1 278 ? -14.155 -3.498 35.583 1.00 96.12 278 VAL A C 1
ATOM 2161 O O . VAL A 1 278 ? -14.634 -2.426 35.245 1.00 96.12 278 VAL A O 1
ATOM 2164 N N . LYS A 1 279 ? -12.945 -3.900 35.191 1.00 95.50 279 LYS A N 1
ATOM 2165 C CA . LYS A 1 279 ? -12.138 -3.167 34.210 1.00 95.50 279 LYS A CA 1
ATOM 2166 C C . LYS A 1 279 ? -12.611 -3.507 32.800 1.00 95.50 279 LYS A C 1
ATOM 2168 O O . LYS A 1 279 ? -12.669 -4.689 32.462 1.00 95.50 279 LYS A O 1
ATOM 2173 N N . LEU A 1 280 ? -12.894 -2.504 31.975 1.00 93.62 280 LEU A N 1
ATOM 2174 C CA . LEU A 1 280 ? -13.341 -2.745 30.607 1.00 93.62 280 LEU A CA 1
ATOM 2175 C C . LEU A 1 280 ? -12.225 -3.338 29.734 1.00 93.62 280 LEU A C 1
ATOM 2177 O O . LEU A 1 280 ? -11.041 -3.024 29.928 1.00 93.62 280 LEU A O 1
ATOM 2181 N N . PRO A 1 281 ? -12.583 -4.180 28.747 1.00 90.06 281 PRO A N 1
ATOM 2182 C CA . PRO A 1 281 ? -11.622 -4.658 27.767 1.00 90.06 281 PRO A CA 1
ATOM 2183 C C . PRO A 1 281 ? -11.052 -3.467 26.984 1.00 90.06 281 PRO A C 1
ATOM 2185 O O . PRO A 1 281 ? -11.779 -2.581 26.536 1.00 90.06 281 PRO A O 1
ATOM 2188 N N . GLY A 1 282 ? -9.725 -3.437 26.832 1.00 88.88 282 GLY A N 1
ATOM 2189 C CA . GLY A 1 282 ? -9.060 -2.464 25.964 1.00 88.88 282 GLY A CA 1
ATOM 2190 C C . GLY A 1 282 ? -9.341 -2.737 24.485 1.00 88.88 282 GLY A C 1
ATOM 2191 O O . GLY A 1 282 ? -9.987 -3.725 24.135 1.00 88.88 282 GLY A O 1
ATOM 2192 N N . SER A 1 283 ? -8.808 -1.887 23.600 1.00 87.88 283 SER A N 1
ATOM 2193 C CA . SER A 1 283 ? -8.932 -2.137 22.162 1.00 87.88 283 SER A CA 1
ATOM 2194 C C . SER A 1 283 ? -8.340 -3.509 21.794 1.00 87.88 283 SER A C 1
ATOM 2196 O O . SER A 1 283 ? -7.195 -3.792 22.162 1.00 87.88 283 SER A O 1
ATOM 2198 N N . PRO A 1 284 ? -9.100 -4.363 21.089 1.00 86.88 284 PRO A N 1
ATOM 2199 C CA . PRO A 1 284 ? -8.689 -5.734 20.797 1.00 86.88 284 PRO A CA 1
ATOM 2200 C C . PRO A 1 284 ? -7.675 -5.833 19.651 1.00 86.88 284 PRO A C 1
ATOM 2202 O O . PRO A 1 284 ? -7.018 -6.864 19.482 1.00 86.88 284 PRO A O 1
ATOM 2205 N N . VAL A 1 285 ? -7.559 -4.774 18.854 1.00 94.94 285 VAL A N 1
ATOM 2206 C CA . VAL A 1 285 ? -6.831 -4.738 17.587 1.00 94.94 285 VAL A CA 1
ATOM 2207 C C . VAL A 1 285 ? -5.993 -3.464 17.540 1.00 94.94 285 VAL A C 1
ATOM 2209 O O . VAL A 1 285 ? -6.491 -2.375 17.831 1.00 94.94 285 VAL A O 1
ATOM 2212 N N . MET A 1 286 ? -4.740 -3.573 17.089 1.00 95.81 286 MET A N 1
ATOM 2213 C CA . MET A 1 286 ? -3.793 -2.448 17.093 1.00 95.81 286 MET A CA 1
ATOM 2214 C C . MET A 1 286 ? -4.282 -1.216 16.312 1.00 95.81 286 MET A C 1
ATOM 2216 O O . MET A 1 286 ? -3.945 -0.085 16.670 1.00 95.81 286 MET A O 1
ATOM 2220 N N . GLY A 1 287 ? -5.054 -1.427 15.246 1.00 93.75 287 GLY A N 1
ATOM 2221 C CA . GLY A 1 287 ? -5.585 -0.391 14.363 1.00 93.75 287 GLY A CA 1
ATOM 2222 C C . GLY A 1 287 ? -6.936 0.199 14.765 1.00 93.75 287 GLY A C 1
ATOM 2223 O O . GLY A 1 287 ? -7.384 1.133 14.106 1.00 93.75 287 GLY A O 1
ATOM 2224 N N . ILE A 1 288 ? -7.576 -0.307 15.820 1.00 94.06 288 ILE A N 1
ATOM 2225 C CA . ILE A 1 288 ? -8.852 0.214 16.324 1.00 94.06 288 ILE A CA 1
ATOM 2226 C C . ILE A 1 288 ? -8.543 1.105 17.523 1.00 94.06 288 ILE A C 1
ATOM 2228 O O . ILE A 1 288 ? -7.962 0.634 18.496 1.00 94.06 288 ILE A O 1
ATOM 2232 N N . SER A 1 289 ? -8.877 2.394 17.477 1.00 87.25 289 SER A N 1
ATOM 2233 C CA . SER A 1 289 ? -8.478 3.323 18.545 1.00 87.25 289 SER A CA 1
ATOM 2234 C C . SER A 1 289 ? -9.326 3.209 19.810 1.00 87.25 289 SER A C 1
ATOM 2236 O O . SER A 1 289 ? -8.774 3.234 20.905 1.00 87.25 289 SER A O 1
ATOM 2238 N N . GLU A 1 290 ? -10.649 3.097 19.676 1.00 88.31 290 GLU A N 1
ATOM 2239 C CA . GLU A 1 290 ? -11.562 2.976 20.816 1.00 88.31 290 GLU A CA 1
ATOM 2240 C C . GLU A 1 290 ? -12.869 2.280 20.423 1.00 88.31 290 GLU A C 1
ATOM 2242 O O . GLU A 1 290 ? -13.305 2.359 19.272 1.00 88.31 290 GLU A O 1
ATOM 2247 N N . LEU A 1 291 ? -13.504 1.639 21.408 1.00 91.50 291 LEU A N 1
ATOM 2248 C CA . LEU A 1 291 ? -14.904 1.237 21.329 1.00 91.50 291 LEU A CA 1
ATOM 2249 C C . LEU A 1 291 ? -15.767 2.432 21.746 1.00 91.50 291 LEU A C 1
ATOM 2251 O O . LEU A 1 291 ? -15.641 2.943 22.859 1.00 91.50 291 LEU A O 1
ATOM 2255 N N . LYS A 1 292 ? -16.659 2.867 20.862 1.00 90.12 292 LYS A N 1
ATOM 2256 C CA . LYS A 1 292 ? -17.645 3.913 21.130 1.00 90.12 292 LYS A CA 1
ATOM 2257 C C . LYS A 1 292 ? -18.944 3.274 21.589 1.00 90.12 292 LYS A C 1
ATOM 2259 O O . LYS A 1 292 ? -19.436 2.337 20.964 1.00 90.12 292 LYS A O 1
ATOM 2264 N N . TYR A 1 293 ? -19.519 3.818 22.650 1.00 93.06 293 TYR A N 1
ATOM 2265 C CA . TYR A 1 293 ? -20.767 3.347 23.236 1.00 93.06 293 TYR A CA 1
ATOM 2266 C C . TYR A 1 293 ? -21.784 4.484 23.292 1.00 93.06 293 TYR A C 1
ATOM 2268 O O . TYR A 1 293 ? -21.446 5.605 23.676 1.00 93.06 293 TYR A O 1
ATOM 2276 N N . HIS A 1 294 ? -23.027 4.184 22.930 1.00 88.94 294 HIS A N 1
ATOM 2277 C CA . HIS A 1 294 ? -24.149 5.110 23.043 1.00 88.94 294 HIS A CA 1
ATOM 2278 C C . HIS A 1 294 ? -25.403 4.344 23.455 1.00 88.94 294 HIS A C 1
ATOM 2280 O O . HIS A 1 294 ? -25.710 3.318 22.853 1.00 88.94 294 HIS A O 1
ATOM 2286 N N . ALA A 1 295 ? -26.154 4.848 24.430 1.00 91.19 295 ALA A N 1
ATOM 2287 C CA . ALA A 1 295 ? -27.390 4.222 24.887 1.00 91.19 295 ALA A CA 1
ATOM 2288 C C . ALA A 1 295 ? -28.544 5.208 25.013 1.00 91.19 295 ALA A C 1
ATOM 2290 O O . ALA A 1 295 ? -28.339 6.409 25.184 1.00 91.19 295 ALA A O 1
ATOM 2291 N N . ASP A 1 296 ? -29.749 4.659 24.933 1.00 87.81 296 ASP A N 1
ATOM 2292 C CA . ASP A 1 296 ? -31.017 5.325 25.191 1.00 87.81 296 ASP A CA 1
ATOM 2293 C C . ASP A 1 296 ? -31.925 4.415 26.044 1.00 87.81 296 ASP A C 1
ATOM 2295 O O . ASP A 1 296 ? -31.501 3.369 26.542 1.00 87.81 296 ASP A O 1
ATOM 2299 N N . ASP A 1 297 ? -33.181 4.810 26.246 1.00 85.88 297 ASP A N 1
ATOM 2300 C CA . ASP A 1 297 ? -34.133 4.035 27.052 1.00 85.88 297 ASP A CA 1
ATOM 2301 C C . ASP A 1 297 ? -34.557 2.708 26.392 1.00 85.88 297 ASP A C 1
ATOM 2303 O O . ASP A 1 297 ? -35.035 1.792 27.067 1.00 85.88 297 ASP A O 1
ATOM 2307 N N . GLN A 1 298 ? -34.411 2.587 25.071 1.00 87.31 298 GLN A N 1
ATOM 2308 C CA . GLN A 1 298 ? -34.887 1.455 24.273 1.00 87.31 298 GLN A CA 1
ATOM 2309 C C . GLN A 1 298 ? -33.776 0.442 23.968 1.00 87.31 298 GLN A C 1
ATOM 2311 O O . GLN A 1 298 ? -34.059 -0.741 23.758 1.00 87.31 298 GLN A O 1
ATOM 2316 N N . GLY A 1 299 ? -32.516 0.868 23.956 1.00 90.81 299 GLY A N 1
ATOM 2317 C CA . GLY A 1 299 ? -31.387 0.050 23.546 1.00 90.81 299 GLY A CA 1
ATOM 2318 C C . GLY A 1 299 ? -30.041 0.746 23.705 1.00 90.81 299 GLY A C 1
ATOM 2319 O O . GLY A 1 299 ? -29.897 1.803 24.312 1.00 90.81 299 GLY A O 1
ATOM 2320 N N . PHE A 1 300 ? -29.024 0.110 23.137 1.00 92.94 300 PHE A N 1
ATOM 2321 C CA . PHE A 1 300 ? -27.684 0.667 23.058 1.00 92.94 300 PHE A CA 1
ATOM 2322 C C . PHE A 1 300 ? -26.988 0.210 21.782 1.00 92.94 300 PHE A C 1
ATOM 2324 O O . PHE A 1 300 ? -27.382 -0.775 21.144 1.00 92.94 300 PHE A O 1
ATOM 2331 N N . ASN A 1 301 ? -25.935 0.946 21.455 1.00 91.25 301 ASN A N 1
ATOM 2332 C CA . ASN A 1 301 ? -25.063 0.736 20.325 1.00 91.25 301 ASN A CA 1
ATOM 2333 C C . ASN A 1 301 ? -23.616 0.642 20.807 1.00 91.25 301 ASN A C 1
ATOM 2335 O O . ASN A 1 301 ? -23.174 1.437 21.642 1.00 91.25 301 ASN A O 1
ATOM 2339 N N . VAL A 1 302 ? -22.873 -0.297 20.228 1.00 92.81 302 VAL A N 1
ATOM 2340 C CA . VAL A 1 302 ? -21.414 -0.375 20.351 1.00 92.81 302 VAL A CA 1
ATOM 2341 C C . VAL A 1 302 ? -20.849 -0.252 18.952 1.00 92.81 302 VAL A C 1
ATOM 2343 O O . VAL A 1 302 ? -21.306 -0.937 18.042 1.00 92.81 302 VAL A O 1
ATOM 2346 N N . SER A 1 303 ? -19.882 0.633 18.758 1.00 92.62 303 SER A N 1
ATOM 2347 C CA . SER A 1 303 ? -19.248 0.805 17.457 1.00 92.62 303 SER A CA 1
ATOM 2348 C C . SER A 1 303 ? -17.750 0.969 17.569 1.00 92.62 303 SER A C 1
ATOM 2350 O O . SER A 1 303 ? -17.231 1.411 18.591 1.00 92.62 303 SER A O 1
ATOM 2352 N N . PHE A 1 304 ? -17.054 0.626 16.501 1.00 93.06 304 PHE A N 1
ATOM 2353 C CA . PHE A 1 304 ? -15.636 0.890 16.360 1.00 93.06 304 PHE A CA 1
ATOM 2354 C C . PHE A 1 304 ? -15.321 1.209 14.912 1.00 93.06 304 PHE A C 1
ATOM 2356 O O . PHE A 1 304 ? -16.072 0.831 14.012 1.00 93.06 304 PHE A O 1
ATOM 2363 N N . SER A 1 305 ? -14.211 1.909 14.703 1.00 91.00 305 SER A N 1
ATOM 2364 C CA . SER A 1 305 ? -13.733 2.205 13.365 1.00 91.00 305 SER A CA 1
ATOM 2365 C C . SER A 1 305 ? -12.357 1.619 13.095 1.00 91.00 305 SER A C 1
ATOM 2367 O O . SER A 1 305 ? -11.510 1.505 13.988 1.00 91.00 305 SER A O 1
ATOM 2369 N N . GLN A 1 306 ? -12.170 1.196 11.851 1.00 91.69 306 GLN A N 1
ATOM 2370 C CA . GLN A 1 306 ? -10.949 0.597 11.346 1.00 91.69 306 GLN A CA 1
ATOM 2371 C C . GLN A 1 306 ? -10.643 1.152 9.957 1.00 91.69 306 GLN A C 1
ATOM 2373 O O . GLN A 1 306 ? -11.486 1.154 9.069 1.00 91.69 306 GLN A O 1
ATOM 2378 N N . TRP A 1 307 ? -9.402 1.573 9.748 1.00 88.19 307 TRP A N 1
ATOM 2379 C CA . TRP A 1 307 ? -8.931 1.995 8.434 1.00 88.19 307 TRP A CA 1
ATOM 2380 C C . TRP A 1 307 ? -8.674 0.775 7.551 1.00 88.19 307 TRP A C 1
ATOM 2382 O O . TRP A 1 307 ? -7.858 -0.077 7.913 1.00 88.19 307 TRP A O 1
ATOM 2392 N N . GLN A 1 308 ? -9.341 0.695 6.399 1.00 83.56 308 GLN A N 1
ATOM 2393 C CA . GLN A 1 308 ? -9.130 -0.404 5.451 1.00 83.56 308 GLN A CA 1
ATOM 2394 C C . GLN A 1 308 ? -8.174 -0.016 4.332 1.00 83.56 308 GLN A C 1
ATOM 2396 O O . GLN A 1 308 ? -7.156 -0.681 4.130 1.00 83.56 308 GLN A O 1
ATOM 2401 N N . HIS A 1 309 ? -8.466 1.086 3.643 1.00 77.44 309 HIS A N 1
ATOM 2402 C CA . HIS A 1 309 ? -7.704 1.506 2.476 1.00 77.44 309 HIS A CA 1
ATOM 2403 C C . HIS A 1 309 ? -7.087 2.870 2.727 1.00 77.44 309 HIS A C 1
ATOM 2405 O O . HIS A 1 309 ? -7.797 3.849 2.916 1.00 77.44 309 HIS A O 1
ATOM 2411 N N . MET A 1 310 ? -5.756 2.957 2.675 1.00 67.50 310 MET A N 1
ATOM 2412 C CA . MET A 1 310 ? -5.017 4.208 2.460 1.00 67.50 310 MET A CA 1
ATOM 2413 C C . MET A 1 310 ? -5.229 5.331 3.487 1.00 67.50 310 MET A C 1
ATOM 2415 O O . MET A 1 310 ? -4.798 6.455 3.245 1.00 67.50 310 MET A O 1
ATOM 2419 N N . ALA A 1 311 ? -5.868 5.045 4.620 1.00 66.44 311 ALA A N 1
ATOM 2420 C CA . ALA A 1 311 ? -6.446 6.076 5.480 1.00 66.44 311 ALA A CA 1
ATOM 2421 C C . ALA A 1 311 ? -7.440 7.015 4.749 1.00 66.44 311 ALA A C 1
ATOM 2423 O O . ALA A 1 311 ? -7.605 8.168 5.139 1.00 66.44 311 ALA A O 1
ATOM 2424 N N . VAL A 1 312 ? -8.052 6.524 3.669 1.00 74.31 312 VAL A N 1
ATOM 2425 C CA . VAL A 1 312 ? -9.167 7.149 2.948 1.00 74.31 312 VAL A CA 1
ATOM 2426 C C . VAL A 1 312 ? -10.447 6.485 3.427 1.00 74.31 312 VAL A C 1
ATOM 2428 O O . VAL A 1 312 ? -11.292 7.153 4.004 1.00 74.31 312 VAL A O 1
ATOM 2431 N N . ASP A 1 313 ? -10.499 5.154 3.342 1.00 81.88 313 ASP A N 1
ATOM 2432 C CA . ASP A 1 313 ? -11.714 4.431 3.682 1.00 81.88 313 ASP A CA 1
ATOM 2433 C C . ASP A 1 313 ? -11.719 4.039 5.163 1.00 81.88 313 ASP A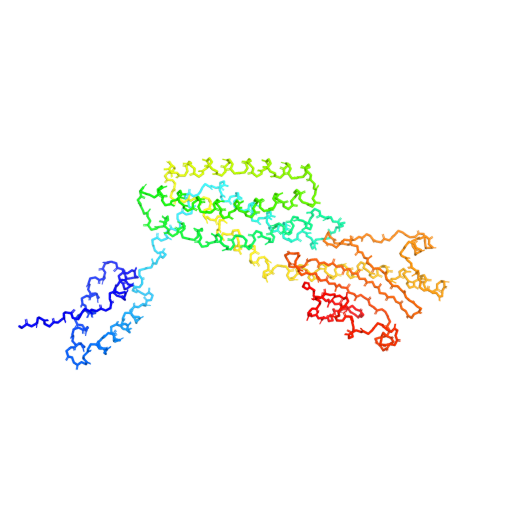 C 1
ATOM 2435 O O . ASP A 1 313 ? -10.872 3.255 5.631 1.00 81.88 313 ASP A O 1
ATOM 2439 N N . GLU A 1 314 ? -12.703 4.555 5.894 1.00 86.62 314 GLU A N 1
ATOM 2440 C CA . GLU A 1 314 ? -12.998 4.165 7.270 1.00 86.62 314 GLU A CA 1
ATOM 2441 C C . GLU A 1 314 ? -14.132 3.128 7.270 1.00 86.62 314 GLU A C 1
ATOM 2443 O O . GLU A 1 314 ? -15.267 3.399 6.871 1.00 86.62 314 GLU A O 1
ATOM 2448 N N . GLU A 1 315 ? -13.832 1.911 7.729 1.00 89.62 315 GLU A N 1
ATOM 2449 C CA . GLU A 1 315 ? -14.856 0.923 8.046 1.00 89.62 315 GLU A CA 1
ATOM 2450 C C . GLU A 1 315 ? -15.389 1.195 9.449 1.00 89.62 315 GLU A C 1
ATOM 2452 O O . GLU A 1 315 ? -14.648 1.119 10.430 1.00 89.62 315 GLU A O 1
ATOM 2457 N N . ILE A 1 316 ? -16.688 1.468 9.551 1.00 89.75 316 ILE A N 1
ATOM 2458 C CA . ILE A 1 316 ? -17.383 1.591 10.830 1.00 89.75 316 ILE A CA 1
ATOM 2459 C C . ILE A 1 316 ? -18.195 0.329 11.054 1.00 89.75 316 ILE A C 1
ATOM 2461 O O . ILE A 1 316 ? -19.063 -0.016 10.255 1.00 89.75 316 ILE A O 1
ATOM 2465 N N . VAL A 1 317 ? -17.945 -0.345 12.166 1.00 91.00 317 VAL A N 1
ATOM 2466 C CA . VAL A 1 317 ? -18.666 -1.549 12.572 1.00 91.00 317 VAL A CA 1
ATOM 2467 C C . VAL A 1 317 ? -19.570 -1.193 13.738 1.00 91.00 317 VAL A C 1
ATOM 2469 O O . VAL A 1 317 ? -19.124 -0.561 14.693 1.00 91.00 317 VAL A O 1
ATOM 2472 N N . LEU A 1 318 ? -20.840 -1.578 13.657 1.00 91.25 318 LEU A N 1
ATOM 2473 C CA . LEU A 1 318 ? -21.892 -1.199 14.591 1.00 91.25 318 LEU A CA 1
ATOM 2474 C C . LEU A 1 318 ? -22.674 -2.432 15.042 1.00 91.25 318 LEU A C 1
ATOM 2476 O O . LEU A 1 318 ? -23.256 -3.148 14.227 1.00 91.25 318 LEU A O 1
ATOM 2480 N N . PHE A 1 319 ? -22.744 -2.618 16.350 1.00 93.44 319 PHE A N 1
ATOM 2481 C CA . PHE A 1 319 ? -23.724 -3.455 17.022 1.00 93.44 319 PHE A CA 1
ATOM 2482 C C . PHE A 1 319 ? -24.907 -2.596 17.467 1.00 93.44 319 PHE A C 1
ATOM 2484 O O . PHE A 1 319 ? -24.696 -1.541 18.071 1.00 93.44 319 PHE A O 1
ATOM 2491 N N . SER A 1 320 ? -26.138 -3.052 17.224 1.00 90.44 320 SER A N 1
ATOM 2492 C CA . SER A 1 320 ? -27.344 -2.387 17.729 1.00 90.44 320 SER A CA 1
ATOM 2493 C C . SER A 1 320 ? -28.368 -3.373 18.280 1.00 90.44 320 SER A C 1
ATOM 2495 O O . SER A 1 320 ? -28.876 -4.236 17.560 1.00 90.44 320 SER A O 1
ATOM 2497 N N . LYS A 1 321 ? -28.712 -3.216 19.564 1.00 88.19 321 LYS A N 1
ATOM 2498 C CA . LYS A 1 321 ? -29.687 -4.090 20.231 1.00 88.19 321 LYS A CA 1
ATOM 2499 C C . LYS A 1 321 ? -31.145 -3.634 20.080 1.00 88.19 321 LYS A C 1
ATOM 2501 O O . LYS A 1 321 ? -32.058 -4.422 20.317 1.00 88.19 321 LYS A O 1
ATOM 2506 N N . ALA A 1 322 ? -31.396 -2.384 19.691 1.00 75.75 322 ALA A N 1
ATOM 2507 C CA . ALA A 1 322 ? -32.763 -1.901 19.502 1.00 75.75 322 ALA A CA 1
ATOM 2508 C C . ALA A 1 322 ? -33.443 -2.629 18.326 1.00 75.75 322 ALA A C 1
ATOM 2510 O O . ALA A 1 322 ? -32.825 -2.865 17.288 1.00 75.75 322 ALA A O 1
ATOM 2511 N N . ASN A 1 323 ? -34.733 -2.960 18.462 1.00 59.91 323 ASN A N 1
ATOM 2512 C CA . ASN A 1 323 ? -35.523 -3.449 17.330 1.00 59.91 323 ASN A CA 1
ATOM 2513 C C . ASN A 1 323 ? -35.453 -2.414 16.192 1.00 59.91 323 ASN A C 1
ATOM 2515 O O . ASN A 1 323 ? -35.789 -1.245 16.396 1.00 59.91 323 ASN A O 1
ATOM 2519 N N . LEU A 1 324 ? -35.057 -2.848 14.989 1.00 55.03 324 LEU A N 1
ATOM 2520 C CA . LEU A 1 324 ? -34.937 -2.005 13.785 1.00 55.03 324 LEU A CA 1
ATOM 2521 C C . LEU A 1 324 ? -36.196 -1.155 13.503 1.00 55.03 324 LEU A C 1
ATOM 2523 O O . LEU A 1 324 ? -36.132 -0.112 12.855 1.00 55.03 324 LEU A O 1
ATOM 2527 N N . THR A 1 325 ? -37.359 -1.601 13.976 1.00 50.53 325 THR A N 1
ATOM 2528 C CA . THR A 1 325 ? -38.644 -0.904 13.865 1.00 50.53 325 THR A CA 1
ATOM 2529 C C . THR A 1 325 ? -38.750 0.333 14.762 1.00 50.53 325 THR A C 1
ATOM 2531 O O . THR A 1 325 ? -39.368 1.311 14.344 1.00 50.53 325 THR A O 1
ATOM 2534 N N . THR A 1 326 ? -38.119 0.350 15.940 1.00 45.19 326 THR A N 1
ATOM 2535 C CA . THR A 1 326 ? -38.124 1.494 16.874 1.00 45.19 326 THR A CA 1
ATOM 2536 C C . THR A 1 326 ? -37.036 2.522 16.550 1.00 45.19 326 THR A C 1
ATOM 2538 O O . THR A 1 326 ? -37.207 3.704 16.839 1.00 45.19 326 THR A O 1
ATOM 2541 N N . GLN A 1 327 ? -35.965 2.116 15.861 1.00 47.53 327 GLN A N 1
ATOM 2542 C CA . GLN A 1 327 ? -34.950 3.033 15.320 1.00 47.53 327 GLN A CA 1
ATOM 2543 C C . GLN A 1 327 ? -35.563 4.106 14.406 1.00 47.53 327 GLN A C 1
ATOM 2545 O O . GLN A 1 327 ? -35.204 5.275 14.488 1.00 47.53 327 GLN A O 1
ATOM 2550 N N . LYS A 1 328 ? -36.582 3.735 13.620 1.00 45.69 328 LYS A N 1
ATOM 2551 C CA . LYS A 1 328 ? -37.352 4.657 12.770 1.00 45.69 328 LYS A CA 1
ATOM 2552 C C . LYS A 1 328 ? -38.196 5.678 13.558 1.00 45.69 328 LYS A C 1
ATOM 2554 O O . LYS A 1 328 ? -38.576 6.697 12.992 1.00 45.69 328 LYS A O 1
ATOM 2559 N N . ALA A 1 329 ? -38.516 5.397 14.825 1.00 39.19 329 ALA A N 1
ATOM 2560 C CA . ALA A 1 329 ? -39.406 6.200 15.672 1.00 39.19 329 ALA A CA 1
ATOM 2561 C C . ALA A 1 329 ? -38.657 7.137 16.643 1.00 39.19 329 ALA A C 1
ATOM 2563 O O . ALA A 1 329 ? -39.211 8.151 17.054 1.00 39.19 329 ALA A O 1
ATOM 2564 N N . LEU A 1 330 ? -37.391 6.844 16.964 1.00 42.25 330 LEU A N 1
ATOM 2565 C CA . LEU A 1 330 ? -36.522 7.648 17.843 1.00 42.25 330 LEU A CA 1
ATOM 2566 C C . LEU A 1 330 ? -35.879 8.870 17.156 1.00 42.25 330 LEU A C 1
ATOM 2568 O O . LEU A 1 330 ? -35.024 9.529 17.738 1.00 42.25 330 LEU A O 1
ATOM 2572 N N . GLY A 1 331 ? -36.229 9.166 15.901 1.00 40.59 331 GLY A N 1
ATOM 2573 C CA . GLY A 1 331 ? -35.567 10.228 15.132 1.00 40.59 331 GLY A CA 1
ATOM 2574 C C . GLY A 1 331 ? -34.142 9.881 14.676 1.00 40.59 331 GLY A C 1
ATOM 2575 O O . GLY A 1 331 ? -33.514 10.686 13.991 1.00 40.59 331 GLY A O 1
ATOM 2576 N N . PHE A 1 332 ? -33.656 8.666 14.960 1.00 43.78 332 PHE A N 1
ATOM 2577 C CA . PHE A 1 332 ? -32.561 8.038 14.218 1.00 43.78 332 PHE A CA 1
ATOM 2578 C C . PHE A 1 332 ? -33.097 7.546 12.869 1.00 43.78 332 PHE A C 1
ATOM 2580 O O . PHE A 1 332 ? -33.230 6.356 12.588 1.00 43.78 332 PHE A O 1
ATOM 2587 N N . ASP A 1 333 ? -33.479 8.496 12.019 1.00 42.84 333 ASP A N 1
ATOM 2588 C CA . ASP A 1 333 ? -33.825 8.186 10.646 1.00 42.84 333 ASP A CA 1
ATOM 2589 C C . ASP A 1 333 ? -32.549 7.757 9.915 1.00 42.84 333 ASP A C 1
ATOM 2591 O O . ASP A 1 333 ? -31.713 8.586 9.572 1.00 42.84 333 ASP A O 1
ATOM 2595 N N . TYR A 1 334 ? -32.394 6.462 9.640 1.00 47.12 334 TYR A N 1
ATOM 2596 C CA . TYR A 1 334 ? -31.318 5.956 8.783 1.00 47.12 334 TYR A CA 1
ATOM 2597 C C . TYR A 1 334 ? -31.345 6.565 7.364 1.00 47.12 334 TYR A C 1
ATOM 2599 O O . TYR A 1 334 ? -30.335 6.504 6.662 1.00 47.12 334 TYR A O 1
ATOM 2607 N N . LYS A 1 335 ? -32.448 7.199 6.919 1.00 42.47 335 LYS A N 1
ATOM 2608 C CA . LYS A 1 335 ? -32.437 8.043 5.708 1.00 42.47 335 LYS A CA 1
ATOM 2609 C C . LYS A 1 335 ? -31.765 9.408 5.921 1.00 42.47 335 LYS A C 1
ATOM 2611 O O . LYS A 1 335 ? -31.248 9.938 4.944 1.00 42.47 335 LYS A O 1
ATOM 2616 N N . LEU A 1 336 ? -31.705 9.942 7.143 1.00 41.38 336 LEU A N 1
ATOM 2617 C CA . LEU A 1 336 ? -30.862 11.091 7.517 1.00 41.38 336 LEU A CA 1
ATOM 2618 C C . LEU A 1 336 ? -29.459 10.666 7.991 1.00 41.38 336 LEU A C 1
ATOM 2620 O O . LEU A 1 336 ? -28.520 11.447 7.862 1.00 41.38 336 LEU A O 1
ATOM 2624 N N . ASP A 1 337 ? -29.278 9.432 8.466 1.00 44.44 337 ASP A N 1
ATOM 2625 C CA . ASP A 1 337 ? -27.971 8.887 8.869 1.00 44.44 337 ASP A CA 1
ATOM 2626 C C . ASP A 1 337 ? -27.128 8.369 7.689 1.00 44.44 337 ASP A C 1
ATOM 2628 O O . ASP A 1 337 ? -25.904 8.312 7.783 1.00 44.44 337 ASP A O 1
ATOM 2632 N N . LYS A 1 338 ? -27.740 8.199 6.503 1.00 41.72 338 LYS A N 1
ATOM 2633 C CA . LYS A 1 338 ? -27.014 8.262 5.214 1.00 41.72 338 LYS A CA 1
ATOM 2634 C C . LYS A 1 338 ? -26.190 9.554 5.050 1.00 41.72 338 LYS A C 1
ATOM 2636 O O . LYS A 1 338 ? -25.354 9.632 4.155 1.00 41.72 338 LYS A O 1
ATOM 2641 N N . HIS A 1 339 ? -26.424 10.569 5.888 1.00 40.69 339 HIS A N 1
ATOM 2642 C CA . HIS A 1 339 ? -25.701 11.838 5.888 1.00 40.69 339 HIS A CA 1
ATOM 2643 C C . HIS A 1 339 ? -24.987 12.173 7.211 1.00 40.69 339 HIS A C 1
ATOM 2645 O O . HIS A 1 339 ? -24.386 13.249 7.288 1.00 40.69 339 HIS A O 1
ATOM 2651 N N . ARG A 1 340 ? -25.012 11.310 8.244 1.00 43.34 340 ARG A N 1
ATOM 2652 C CA . ARG A 1 340 ? -24.366 11.599 9.544 1.00 43.34 340 ARG A CA 1
ATOM 2653 C C . ARG A 1 340 ? -23.147 10.738 9.860 1.00 43.34 340 ARG A C 1
ATOM 2655 O O . ARG A 1 340 ? -22.218 11.271 10.466 1.00 43.34 340 ARG A O 1
ATOM 2662 N N . VAL A 1 341 ? -23.044 9.537 9.296 1.00 49.84 341 VAL A N 1
ATOM 2663 C CA . VAL A 1 341 ? -21.737 9.060 8.825 1.00 49.84 341 VAL A CA 1
ATOM 2664 C C . VAL A 1 341 ? -21.499 9.734 7.473 1.00 49.84 341 VAL A C 1
ATOM 2666 O O . VAL A 1 341 ? -21.811 9.179 6.422 1.00 49.84 341 VAL A O 1
ATOM 2669 N N . LYS A 1 342 ? -21.092 11.010 7.479 1.00 44.12 342 LYS A N 1
ATOM 2670 C CA . LYS A 1 342 ? -20.791 11.727 6.229 1.00 44.12 342 LYS A CA 1
ATOM 2671 C C . LYS A 1 342 ? -19.786 10.888 5.425 1.00 44.12 342 LYS A C 1
ATOM 2673 O O . LYS A 1 342 ? -18.685 10.698 5.915 1.00 44.12 342 LYS A O 1
ATOM 2678 N N . GLY A 1 343 ? -20.179 10.406 4.242 1.00 55.22 343 GLY A N 1
ATOM 2679 C CA . GLY A 1 343 ? -19.302 9.644 3.338 1.00 55.22 343 GLY A CA 1
ATOM 2680 C C . GLY A 1 343 ? -19.605 8.146 3.205 1.00 55.22 343 GLY A C 1
ATOM 2681 O O . GLY A 1 343 ? -18.988 7.495 2.371 1.00 55.22 343 GLY A O 1
ATOM 2682 N N . ALA A 1 344 ? -20.560 7.574 3.955 1.00 57.41 344 ALA A N 1
ATOM 2683 C CA . ALA A 1 344 ? -20.865 6.142 3.832 1.00 57.41 344 ALA A CA 1
ATOM 2684 C C . ALA A 1 344 ? -21.538 5.785 2.488 1.00 57.41 344 ALA A C 1
ATOM 2686 O O . ALA A 1 344 ? -22.681 6.180 2.235 1.00 57.41 344 ALA A O 1
ATOM 2687 N N . TYR A 1 345 ? -20.863 5.003 1.639 1.00 69.50 345 TYR A N 1
ATOM 2688 C CA . TYR A 1 345 ? -21.354 4.621 0.304 1.00 69.50 345 TYR A CA 1
ATOM 2689 C C . TYR A 1 345 ? -21.912 3.192 0.239 1.00 69.50 345 TYR A C 1
ATOM 2691 O O . TYR A 1 345 ? -22.715 2.886 -0.648 1.00 69.50 345 TYR A O 1
ATOM 2699 N N . ALA A 1 346 ? -21.545 2.326 1.188 1.00 75.69 346 ALA A N 1
ATOM 2700 C CA . ALA A 1 346 ? -22.015 0.945 1.250 1.00 75.69 346 ALA A CA 1
ATOM 2701 C C . ALA A 1 346 ? -22.259 0.472 2.692 1.00 75.69 346 ALA A C 1
ATOM 2703 O O . ALA A 1 346 ? -21.577 0.886 3.629 1.00 75.69 346 ALA A O 1
ATOM 2704 N N . SER A 1 347 ? -23.245 -0.413 2.860 1.00 82.44 347 SER A N 1
ATOM 2705 C CA . SER A 1 347 ? -23.567 -1.071 4.130 1.00 82.44 347 SER A CA 1
ATOM 2706 C C . SER A 1 347 ? -23.748 -2.563 3.914 1.00 82.44 347 SER A C 1
ATOM 2708 O O . SER A 1 347 ? -24.408 -2.964 2.952 1.00 82.44 347 SER A O 1
ATOM 2710 N N . PHE A 1 348 ? -23.253 -3.362 4.847 1.00 86.12 348 PHE A N 1
ATOM 2711 C CA . PHE A 1 348 ? -23.277 -4.813 4.761 1.00 86.12 348 PHE A CA 1
ATOM 2712 C C . PHE A 1 348 ? -23.676 -5.413 6.112 1.00 86.12 348 PHE A C 1
ATOM 2714 O O . PHE A 1 348 ? -23.285 -4.915 7.173 1.00 86.12 348 PHE A O 1
ATOM 2721 N N . ASP A 1 349 ? -24.453 -6.493 6.074 1.00 88.00 349 ASP A N 1
ATOM 2722 C CA . ASP A 1 349 ? -24.704 -7.297 7.267 1.00 88.00 349 ASP A CA 1
ATOM 2723 C C . ASP A 1 349 ? -23.442 -8.107 7.603 1.00 88.00 349 ASP A C 1
ATOM 2725 O O . ASP A 1 349 ? -22.750 -8.615 6.713 1.00 88.00 349 ASP A O 1
ATOM 2729 N N . ALA A 1 350 ? -23.115 -8.190 8.892 1.00 90.38 350 ALA A N 1
ATOM 2730 C CA . ALA A 1 350 ? -22.061 -9.076 9.362 1.00 90.38 350 ALA A CA 1
ATOM 2731 C C . ALA A 1 350 ? -22.563 -10.528 9.437 1.00 90.38 350 ALA A C 1
ATOM 2733 O O . ALA A 1 350 ? -23.756 -10.809 9.340 1.00 90.38 350 ALA A O 1
ATOM 2734 N N . ASP A 1 351 ? -21.645 -11.459 9.676 1.00 91.00 351 ASP A N 1
ATOM 2735 C CA . ASP A 1 351 ? -21.933 -12.874 9.936 1.00 91.00 351 ASP A CA 1
ATOM 2736 C C . ASP A 1 351 ? -22.614 -13.125 11.298 1.00 91.00 351 ASP A C 1
ATOM 2738 O O . ASP A 1 351 ? -23.018 -14.248 11.599 1.00 91.00 351 ASP A O 1
ATOM 2742 N N . ARG A 1 352 ? -22.776 -12.079 12.118 1.00 92.62 352 ARG A N 1
ATOM 2743 C CA . ARG A 1 352 ? -23.367 -12.129 13.459 1.00 92.62 352 ARG A CA 1
ATOM 2744 C C . ARG A 1 352 ? -24.633 -11.291 13.537 1.00 92.62 352 ARG A C 1
ATOM 2746 O O . ARG A 1 352 ? -24.706 -10.187 12.999 1.00 92.62 352 ARG A O 1
ATOM 2753 N N . ALA A 1 353 ? -25.622 -11.797 14.270 1.00 90.81 353 ALA A N 1
ATOM 2754 C CA . ALA A 1 353 ? -26.858 -11.067 14.519 1.00 90.81 353 ALA A CA 1
ATOM 2755 C C . ALA A 1 353 ? -26.565 -9.704 15.166 1.00 90.81 353 ALA A C 1
ATOM 2757 O O . ALA A 1 353 ? -25.682 -9.598 16.012 1.00 90.81 353 ALA A O 1
ATOM 2758 N N . HIS A 1 354 ? -27.331 -8.678 14.782 1.00 90.12 354 HIS A N 1
ATOM 2759 C CA . HIS A 1 354 ? -27.228 -7.297 15.286 1.00 90.12 354 HIS A CA 1
ATOM 2760 C C . HIS A 1 354 ? -25.965 -6.518 14.895 1.00 90.12 354 HIS A C 1
ATOM 2762 O O . HIS A 1 354 ? -25.889 -5.325 15.195 1.00 90.12 354 HIS A O 1
ATOM 2768 N N . TRP A 1 355 ? -25.017 -7.148 14.199 1.00 92.69 355 TRP A N 1
ATOM 2769 C CA . TRP A 1 355 ? -23.799 -6.514 13.716 1.00 92.69 355 TRP A CA 1
ATOM 2770 C C . TRP A 1 355 ? -23.924 -6.105 12.246 1.00 92.69 355 TRP A C 1
ATOM 2772 O O . TRP A 1 355 ? -24.372 -6.869 11.389 1.00 92.69 355 TRP A O 1
ATOM 2782 N N . ARG A 1 356 ? -23.486 -4.885 11.945 1.00 91.00 356 ARG A N 1
ATOM 2783 C CA . ARG A 1 356 ? -23.386 -4.334 10.589 1.00 91.00 356 ARG A CA 1
ATOM 2784 C C . ARG A 1 356 ? -22.075 -3.594 10.425 1.00 91.00 356 ARG A C 1
ATOM 2786 O O . ARG A 1 356 ? -21.521 -3.105 11.406 1.00 91.00 356 ARG A O 1
ATOM 2793 N N . TYR A 1 357 ? -21.595 -3.489 9.195 1.00 89.88 357 TYR A N 1
ATOM 2794 C CA . TYR A 1 357 ? -20.451 -2.642 8.881 1.00 89.88 357 TYR A CA 1
ATOM 2795 C C . TYR A 1 357 ? -20.735 -1.737 7.684 1.00 89.88 357 TYR A C 1
ATOM 2797 O O . TYR A 1 357 ? -21.544 -2.056 6.807 1.00 89.88 357 TYR A O 1
ATOM 2805 N N . TYR A 1 358 ? -20.087 -0.581 7.694 1.00 87.06 358 TYR A N 1
ATOM 2806 C CA . TYR A 1 358 ? -20.278 0.517 6.758 1.00 87.06 358 TYR A CA 1
ATOM 2807 C C . TYR A 1 358 ? -18.919 0.943 6.216 1.00 87.06 358 TYR A C 1
ATOM 2809 O O . TYR A 1 358 ? -17.968 1.040 6.989 1.00 87.06 358 TYR A O 1
ATOM 2817 N N . TRP A 1 359 ? -18.830 1.208 4.915 1.00 84.31 359 TRP A N 1
ATOM 2818 C CA . TRP A 1 359 ? -17.632 1.779 4.293 1.00 84.31 359 TRP A CA 1
ATOM 2819 C C . TRP A 1 359 ? -17.854 3.258 4.017 1.00 84.31 359 TRP A C 1
ATOM 2821 O O . TRP A 1 359 ? -18.871 3.615 3.412 1.00 84.31 359 TRP A O 1
ATOM 2831 N N . CYS A 1 360 ? -16.926 4.090 4.487 1.00 80.12 360 CYS A N 1
ATOM 2832 C CA . CYS A 1 360 ? -16.996 5.547 4.427 1.00 80.12 360 CYS A CA 1
ATOM 2833 C C . CYS A 1 360 ? -15.804 6.096 3.645 1.00 80.12 360 CYS A C 1
ATOM 2835 O O . CYS A 1 360 ? -14.686 5.698 3.960 1.00 80.12 360 CYS A O 1
ATOM 2837 N N . ASP A 1 361 ? -16.066 6.979 2.676 1.00 68.94 361 ASP A N 1
ATOM 2838 C CA . ASP A 1 361 ? -15.061 7.731 1.896 1.00 68.94 361 ASP A CA 1
ATOM 2839 C C . ASP A 1 361 ? -14.558 9.001 2.607 1.00 68.94 361 ASP A C 1
ATOM 2841 O O . ASP A 1 361 ? -15.360 9.628 3.350 1.00 68.94 361 ASP A O 1
#

Secondary structure (DSSP, 8-state):
-PPPP-----HHHHHHHHHHB-TTTHHHHHHHHHHHHHHHHHHH-HHHHHHHHHHHHHHT--TTTB--HHHH----GGGS-HHHHHHHHHHHHHHHHHHHGGGSBSS--HHHHHHHHHHHHHHHHHHHHHHHHHHHHHHHHH--SGGGHHHHHHHHHHHHHHHHHHHHHHHHHHHHHH-HHHHHHHHHHHHHHHHHHHHHHHHTTT---SS-HHHHHHHHHHHHHHHHIIIIIHHHHHHHHHHHHHHHHHHHHHHHHHHHHHSS--SSHHHHHHHHT-PPP--SBTT----EEEE-SS-EEEEEEEEEETTTEEEEEEEE-S-HHHHTTTT--HHHHTTTSTTEEEEEE-SSTTEEEEEE-

InterPro domains:
  IPR047699 Transporter permease, putative, prefix domain [NF038404] (15-67)

Sequence (361 aa):
MATPNSVGPPGIFLALFRWFCDPAIVEDIEGDLMEDFHRNLEKSGRWEAQRLFIWEVMQLARPSLVRNPFRSIHFNMHYMKKSDWMWIGVIHLLLLAMIVSPFLPGPSNRLVVGLSALGQSATFLGLVLAPVGALWLLLDFRSGSPSTGKHRRVLASIAAVVVMVPALLSVVYAFLLMGMAAGIAASALLALCGFYVWHNVRKLGVQSRPFGFVPVCLLTVPGLSLFAHMCVIGPVSAYSRGLAMDRSEELIGLVEQFKTEKKRYPLSLQELENSLSVKLPGSPVMGISELKYHADDQGFNVSFSQWQHMAVDEEIVLFSKANLTTQKALGFDYKLDKHRVKGAYASFDADRAHWRYYWCD

Foldseek 3Di:
DDDPPPLDADVVLLVVLVVFFDPVCNVVVVVVLRVQLVVCCVVPNRPRSNVVSSVVSVVCPDPVGGPVLCVLPPVCVVLDDPVLVVVLVVLLVQLLCLLLQQLDFDFADPVSVVSNLVSQVCLVLLVVLQVLLVVLLVLLSVDPDQPCLVVLLVSLVVNLVSVLVVLVVVLVVCCVPVHDVSSVVSVVVSVVVSVVSVVVSVCSSVDSRSDDSVSVCSNVSSVSSVVCLVPPLVVSNLVSVVQQVVLVVVVVVLQVVCCVVVVAGDQDPVSSCVVVVDDRDGRGGHQWNDWDKHDDRQWIKTKIWGDRHSSQKIKIKMAIPGDPVCCCVVPVPVVCVCPVLPAFPDKDADPDPRMIITIGD

Organism: NCBI:txid659014

Radius of gyration: 31.4 Å; chains: 1; bounding box: 71×43×106 Å